Protein AF-A0A1B6FSN5-F1 (afdb_monomer)

Mean predicted aligned error: 15.61 Å

Structure (mmCIF, N/CA/C/O backbone):
data_AF-A0A1B6FSN5-F1
#
_entry.id   AF-A0A1B6FSN5-F1
#
loop_
_atom_site.group_PDB
_atom_site.id
_atom_site.type_symbol
_atom_site.label_atom_id
_atom_site.label_alt_id
_atom_site.label_comp_id
_atom_site.label_asym_id
_atom_site.label_entity_id
_atom_site.label_seq_id
_atom_site.pdbx_PDB_ins_code
_atom_site.Cartn_x
_atom_site.Cartn_y
_atom_site.Cartn_z
_atom_site.occupancy
_atom_site.B_iso_or_equiv
_atom_site.auth_seq_id
_atom_site.auth_comp_id
_atom_site.auth_asym_id
_atom_site.auth_atom_id
_atom_site.pdbx_PDB_model_num
ATOM 1 N N . ARG A 1 1 ? -0.657 7.845 21.018 1.00 81.69 1 ARG A N 1
ATOM 2 C CA . ARG A 1 1 ? -1.498 8.526 22.034 1.00 81.69 1 ARG A CA 1
ATOM 3 C C . ARG A 1 1 ? -0.594 8.949 23.175 1.00 81.69 1 ARG A C 1
ATOM 5 O O . ARG A 1 1 ? 0.209 8.127 23.594 1.00 81.69 1 ARG A O 1
ATOM 12 N N . THR A 1 2 ? -0.764 10.161 23.692 1.00 86.25 2 THR A N 1
ATOM 13 C CA . THR A 1 2 ? -0.004 10.664 24.845 1.00 86.25 2 THR A CA 1
ATOM 14 C C . THR A 1 2 ? -0.988 11.269 25.840 1.00 86.25 2 THR A C 1
ATOM 16 O O . THR A 1 2 ? -1.646 12.265 25.543 1.00 86.25 2 THR A O 1
ATOM 19 N N . GLY A 1 3 ? -1.168 10.624 26.997 1.00 89.00 3 GLY A N 1
ATOM 20 C CA . GLY A 1 3 ? -2.213 10.996 27.955 1.00 89.00 3 GLY A CA 1
ATOM 21 C C . GLY A 1 3 ? -3.605 10.979 27.312 1.00 89.00 3 GLY A C 1
ATOM 22 O O . GLY A 1 3 ? -4.070 9.953 26.821 1.00 89.00 3 GLY A O 1
ATOM 23 N N . ARG A 1 4 ? -4.277 12.132 27.268 1.00 90.88 4 ARG A N 1
ATOM 24 C CA . ARG A 1 4 ? -5.607 12.265 26.645 1.00 90.88 4 ARG A CA 1
ATOM 25 C C . ARG A 1 4 ? -5.571 12.535 25.140 1.00 90.88 4 ARG A C 1
ATOM 27 O O . ARG A 1 4 ? -6.612 12.415 24.503 1.00 90.88 4 ARG A O 1
ATOM 34 N N . LEU A 1 5 ? -4.411 12.868 24.571 1.00 92.75 5 LEU A N 1
ATOM 35 C CA . LEU A 1 5 ? -4.274 13.184 23.151 1.00 92.75 5 LEU A CA 1
ATOM 36 C C . LEU A 1 5 ? -4.147 11.905 22.318 1.00 92.75 5 LEU A C 1
ATOM 38 O O . LEU A 1 5 ? -3.155 11.172 22.409 1.00 92.75 5 LEU A O 1
ATOM 42 N N . ALA A 1 6 ? -5.147 11.654 21.482 1.00 92.81 6 ALA A N 1
ATOM 43 C CA . ALA A 1 6 ? -5.111 10.661 20.424 1.00 92.81 6 ALA A CA 1
ATOM 44 C C . ALA A 1 6 ? -4.755 11.341 19.099 1.00 92.81 6 ALA A C 1
ATOM 46 O O . ALA A 1 6 ? -5.278 12.403 18.772 1.00 92.81 6 ALA A O 1
ATOM 47 N N . VAL A 1 7 ? -3.863 10.706 18.343 1.00 95.00 7 VAL A N 1
ATOM 48 C CA . VAL A 1 7 ? -3.437 11.155 17.020 1.00 95.00 7 VAL A CA 1
ATOM 49 C C . VAL A 1 7 ? -3.627 9.981 16.073 1.00 95.00 7 VAL A C 1
ATOM 51 O O . VAL A 1 7 ? -3.115 8.894 16.350 1.00 95.00 7 VAL A O 1
ATOM 54 N N . LEU A 1 8 ? -4.376 10.197 14.996 1.00 94.69 8 LEU A N 1
ATOM 55 C CA . LEU A 1 8 ? -4.578 9.242 13.915 1.00 94.69 8 LEU A CA 1
ATOM 56 C C . LEU A 1 8 ? -4.060 9.857 12.622 1.00 94.69 8 LEU A C 1
ATOM 58 O O . LEU A 1 8 ? -4.455 10.958 12.247 1.00 94.69 8 LEU A O 1
ATOM 62 N N . GLN A 1 9 ? -3.206 9.125 11.924 1.00 95.12 9 GLN A N 1
ATOM 63 C CA . GLN A 1 9 ? -2.703 9.518 10.621 1.00 95.12 9 GLN A CA 1
ATOM 64 C C . GLN A 1 9 ? -2.991 8.403 9.626 1.00 95.12 9 GLN A C 1
ATOM 66 O O . GLN A 1 9 ? -2.737 7.234 9.907 1.00 95.12 9 GLN A O 1
ATOM 71 N N . VAL A 1 10 ? -3.527 8.787 8.473 1.00 94.69 10 VAL A N 1
ATOM 72 C CA . VAL A 1 10 ? -3.752 7.897 7.338 1.00 94.69 10 VAL A CA 1
ATOM 73 C C . VAL A 1 10 ? -2.879 8.412 6.205 1.00 94.69 10 VAL A C 1
ATOM 75 O O . VAL A 1 10 ? -2.937 9.593 5.850 1.00 94.69 10 VAL A O 1
ATOM 78 N N . ASP A 1 11 ? -2.033 7.536 5.677 1.00 91.44 11 ASP A N 1
ATOM 79 C CA . ASP A 1 11 ? -1.040 7.865 4.659 1.00 91.44 11 ASP A CA 1
ATOM 80 C C . ASP A 1 11 ? -0.133 9.041 5.081 1.00 91.44 11 ASP A C 1
ATOM 82 O O . ASP A 1 11 ? 0.317 9.160 6.223 1.00 91.44 11 ASP A O 1
ATOM 86 N N . LYS A 1 12 ? 0.144 9.943 4.139 1.00 92.56 12 LYS A N 1
ATOM 87 C CA . LYS A 1 12 ? 0.926 11.169 4.338 1.00 92.56 12 LYS A CA 1
ATOM 88 C C . LYS A 1 12 ? 0.039 12.399 4.556 1.00 92.56 12 LYS A C 1
ATOM 90 O O . LYS A 1 12 ? 0.500 13.522 4.370 1.00 92.56 12 LYS A O 1
ATOM 95 N N . LYS A 1 13 ? -1.240 12.205 4.892 1.00 95.69 13 LYS A N 1
ATOM 96 C CA . LYS A 1 13 ? -2.165 13.314 5.153 1.00 95.69 13 LYS A CA 1
ATOM 97 C C . LYS A 1 13 ? -1.901 13.912 6.540 1.00 95.69 13 LYS A C 1
ATOM 99 O O . LYS A 1 13 ? -1.371 13.211 7.406 1.00 95.69 13 LYS A O 1
ATOM 104 N N . PRO A 1 14 ? -2.272 15.184 6.770 1.00 96.38 14 PRO A N 1
ATOM 105 C CA . PRO A 1 14 ? -2.172 15.790 8.091 1.00 96.38 14 PRO A CA 1
ATOM 106 C C . PRO A 1 14 ? -2.856 14.922 9.161 1.00 96.38 14 PRO A C 1
ATOM 108 O O . PRO A 1 14 ? -3.949 14.399 8.914 1.00 96.38 14 PRO A O 1
ATOM 111 N N . PRO A 1 15 ? -2.235 14.745 10.338 1.00 95.38 15 PRO A N 1
ATOM 112 C CA . PRO A 1 15 ? -2.788 13.897 11.380 1.00 95.38 15 PRO A CA 1
ATOM 113 C C . PRO A 1 15 ? -4.063 14.505 11.971 1.00 95.38 15 PRO A C 1
ATOM 115 O O . PRO A 1 15 ? -4.117 15.690 12.299 1.00 95.38 15 PRO A O 1
ATOM 118 N N . SER A 1 16 ? -5.073 13.665 12.168 1.00 96.19 16 SER A N 1
ATOM 119 C CA . SER A 1 16 ? -6.280 14.000 12.920 1.00 96.19 16 SER A CA 1
ATOM 120 C C . SER A 1 16 ? -6.015 13.842 14.413 1.00 96.19 16 SER A C 1
ATOM 122 O O . SER A 1 16 ? -5.486 12.818 14.851 1.00 96.19 16 SER A O 1
ATOM 124 N N . GLN A 1 17 ? -6.385 14.845 15.203 1.00 95.00 17 GLN A N 1
ATOM 125 C CA . GLN A 1 17 ? -6.125 14.877 16.640 1.00 95.00 17 GLN A CA 1
ATOM 126 C C . GLN A 1 17 ? -7.430 15.001 17.418 1.00 95.00 17 GLN A C 1
ATOM 128 O O . GLN A 1 17 ? -8.292 15.803 17.067 1.00 95.00 17 GLN A O 1
ATOM 133 N N . ILE A 1 18 ? -7.575 14.202 18.473 1.00 92.56 18 ILE A N 1
ATOM 134 C CA . ILE A 1 18 ? -8.754 14.203 19.344 1.00 92.56 18 ILE A CA 1
ATOM 135 C C . ILE A 1 18 ? -8.289 14.114 20.796 1.00 92.56 18 ILE A C 1
ATOM 137 O O . ILE A 1 18 ? -7.362 13.368 21.118 1.00 92.56 18 ILE A O 1
ATOM 141 N N . LEU A 1 19 ? -8.956 14.851 21.684 1.00 93.00 19 LEU A N 1
ATOM 142 C CA . LEU A 1 19 ? -8.746 14.752 23.122 1.00 93.00 19 LEU A CA 1
ATOM 143 C C . LEU A 1 19 ? -9.850 13.899 23.755 1.00 93.00 19 LEU A C 1
ATOM 145 O O . LEU A 1 19 ? -11.036 14.163 23.560 1.00 93.00 19 LEU A O 1
ATOM 149 N N . ALA A 1 20 ? -9.464 12.885 24.526 1.00 89.94 20 ALA A N 1
ATOM 150 C CA . ALA A 1 20 ? -10.420 12.096 25.291 1.00 89.94 20 ALA A CA 1
ATOM 151 C C . ALA A 1 20 ? -11.131 12.972 26.350 1.00 89.94 20 ALA A C 1
ATOM 153 O O . ALA A 1 20 ? -10.467 13.778 27.015 1.00 89.94 20 ALA A O 1
ATOM 154 N N . PRO A 1 21 ? -12.457 12.819 26.533 1.00 88.06 21 PRO A N 1
ATOM 155 C CA . PRO A 1 21 ? -13.203 13.554 27.550 1.00 88.06 21 PRO A CA 1
ATOM 156 C C . PRO A 1 21 ? -12.832 13.093 28.969 1.00 88.06 21 PRO A C 1
ATOM 158 O O . PRO A 1 21 ? -12.360 11.975 29.174 1.00 88.06 21 PRO A O 1
ATOM 161 N N . GLY A 1 22 ? -13.088 13.946 29.964 1.00 87.50 22 GLY A N 1
ATOM 162 C CA . GLY A 1 22 ? -12.794 13.663 31.374 1.00 87.50 22 GLY A CA 1
ATOM 163 C C . GLY A 1 22 ? -11.323 13.868 31.765 1.00 87.50 22 GLY A C 1
ATOM 164 O O . GLY A 1 22 ? -10.513 14.358 30.974 1.00 87.50 22 GLY A O 1
ATOM 165 N N . ALA A 1 23 ? -10.990 13.527 33.014 1.00 85.06 23 ALA A N 1
ATOM 166 C CA . ALA A 1 23 ? -9.682 13.799 33.627 1.00 85.06 23 ALA A CA 1
ATOM 167 C C . ALA A 1 23 ? -8.666 12.644 33.509 1.00 85.06 23 ALA A C 1
ATOM 169 O O . ALA A 1 23 ? -7.474 12.847 33.725 1.00 85.06 23 ALA A O 1
ATOM 170 N N . PHE A 1 24 ? -9.108 11.437 33.149 1.00 84.25 24 PHE A N 1
ATOM 171 C CA . PHE A 1 24 ? -8.243 10.258 33.110 1.00 84.25 24 PHE A CA 1
ATOM 172 C C . PHE A 1 24 ? -7.250 10.310 31.943 1.00 84.25 24 PHE A C 1
ATOM 174 O O . PHE A 1 24 ? -7.629 10.451 30.781 1.00 84.25 24 PHE A O 1
ATOM 181 N N . THR A 1 25 ? -5.960 10.172 32.249 1.00 85.69 25 THR A N 1
ATOM 182 C CA . THR A 1 25 ? -4.866 10.173 31.262 1.00 85.69 25 THR A CA 1
ATOM 183 C C . THR A 1 25 ? -4.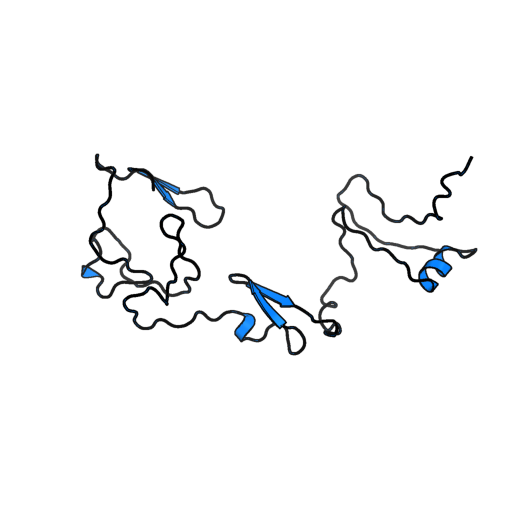396 8.765 30.899 1.00 85.69 25 THR A C 1
ATOM 185 O O . THR A 1 25 ? -3.863 8.563 29.809 1.00 85.69 25 THR A O 1
ATOM 188 N N . GLN A 1 26 ? -4.624 7.779 31.766 1.00 81.44 26 GLN A N 1
ATOM 189 C CA . GLN A 1 26 ? -4.239 6.384 31.554 1.00 81.44 26 GLN A CA 1
ATOM 190 C C . GLN A 1 26 ? -5.385 5.567 30.947 1.00 81.44 26 GLN A C 1
ATOM 192 O O . GLN A 1 26 ? -6.554 5.917 31.080 1.00 81.44 26 GLN A O 1
ATOM 197 N N . LEU A 1 27 ? -5.036 4.506 30.219 1.00 81.88 27 LEU A N 1
ATOM 198 C CA . LEU A 1 27 ? -5.986 3.540 29.666 1.00 81.88 27 LEU A CA 1
ATOM 199 C C . LEU A 1 27 ? -5.508 2.147 30.056 1.00 81.88 27 LEU A C 1
ATOM 201 O O . LEU A 1 27 ? -4.414 1.756 29.656 1.00 81.88 27 LEU A O 1
ATOM 205 N N . SER A 1 28 ? -6.333 1.426 30.806 1.00 79.25 28 SER A N 1
ATOM 206 C CA . SER A 1 28 ? -6.096 0.026 31.147 1.00 79.25 28 SER A CA 1
ATOM 207 C C . SER A 1 28 ? -6.911 -0.852 30.206 1.00 79.25 28 SER A C 1
ATOM 209 O O . SER A 1 28 ? -8.126 -0.685 30.105 1.00 79.25 28 SER A O 1
ATOM 211 N N . LEU A 1 29 ? -6.244 -1.770 29.509 1.00 81.38 29 LEU A N 1
ATOM 212 C CA . LEU A 1 29 ? -6.858 -2.722 28.581 1.00 81.38 29 LEU A CA 1
ATOM 213 C C . LEU A 1 29 ? -6.619 -4.144 29.108 1.00 81.38 29 LEU A C 1
ATOM 215 O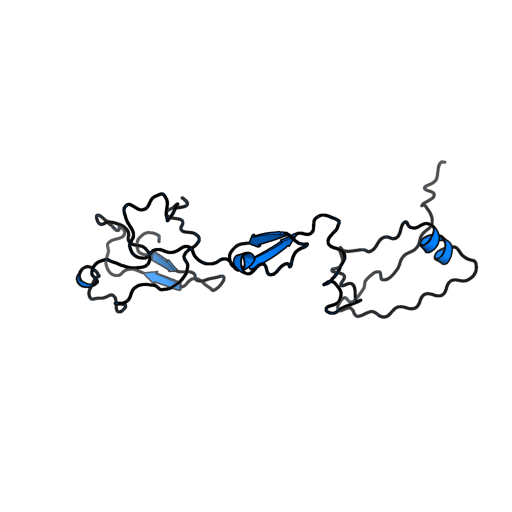 O . LEU A 1 29 ? -5.677 -4.796 28.672 1.00 81.38 29 LEU A O 1
ATOM 219 N N . PRO A 1 30 ? -7.418 -4.617 30.080 1.00 80.56 30 PRO A N 1
ATOM 220 C CA . PRO A 1 30 ? -7.230 -5.944 30.671 1.00 80.56 30 PRO A CA 1
ATOM 221 C C . PRO A 1 30 ? -7.701 -7.089 29.757 1.00 80.56 30 PRO A C 1
ATOM 223 O O . PRO A 1 30 ? -7.485 -8.252 30.073 1.00 80.56 30 PRO A O 1
ATOM 226 N N . LEU A 1 31 ? -8.385 -6.770 28.656 1.00 84.44 31 LEU A N 1
ATOM 227 C CA . LEU A 1 31 ? -8.935 -7.737 27.709 1.00 84.44 31 LEU A CA 1
ATOM 228 C C . LEU A 1 31 ? -7.962 -8.001 26.552 1.00 84.44 31 LEU A C 1
ATOM 230 O O . LEU A 1 31 ? -7.112 -7.167 26.240 1.00 84.44 31 LEU A O 1
ATOM 234 N N . ASN A 1 32 ? -8.151 -9.139 25.880 1.00 88.88 32 ASN A N 1
ATOM 235 C CA . ASN A 1 32 ? -7.390 -9.517 24.688 1.00 88.88 32 ASN A CA 1
ATOM 236 C C . ASN A 1 32 ? -7.490 -8.455 23.578 1.00 88.88 32 ASN A C 1
ATOM 238 O O . ASN A 1 32 ? -8.534 -7.828 23.379 1.00 88.88 32 ASN A O 1
ATOM 242 N N . LEU A 1 33 ? -6.406 -8.301 22.815 1.00 91.94 33 LEU A N 1
ATOM 243 C CA . LEU A 1 33 ? -6.381 -7.500 21.595 1.00 91.94 33 LEU A CA 1
ATOM 244 C C . LEU A 1 33 ? -6.975 -8.305 20.433 1.00 91.94 33 LEU A C 1
ATOM 246 O O . LEU A 1 33 ? -6.552 -9.429 20.178 1.00 91.94 33 LEU A O 1
ATOM 250 N N . TYR A 1 34 ? -7.898 -7.696 19.693 1.00 94.12 34 TYR A N 1
ATOM 251 C CA . TYR A 1 34 ? -8.488 -8.272 18.486 1.00 94.12 34 TYR A CA 1
ATOM 252 C C . TYR A 1 34 ? -8.119 -7.431 17.259 1.00 94.12 34 TYR A C 1
ATOM 254 O O . TYR A 1 34 ? -8.161 -6.201 17.309 1.00 94.12 34 TYR A O 1
ATOM 262 N N . ILE A 1 35 ? -7.765 -8.091 16.154 1.00 95.25 35 ILE A N 1
ATOM 263 C CA . ILE A 1 35 ? -7.426 -7.464 14.868 1.00 95.25 35 ILE A CA 1
ATOM 264 C C . ILE A 1 35 ? -8.358 -8.044 13.801 1.00 95.25 35 ILE A C 1
ATOM 266 O O . ILE A 1 35 ? -8.590 -9.247 13.764 1.00 95.25 35 ILE A O 1
ATOM 270 N N . GLY A 1 36 ? -8.912 -7.191 12.940 1.00 95.31 36 GLY A N 1
ATOM 271 C CA . GLY A 1 36 ? -9.801 -7.596 11.846 1.00 95.31 36 GLY A CA 1
ATOM 272 C C . GLY A 1 36 ? -11.263 -7.821 12.253 1.00 95.31 36 GLY A C 1
ATOM 273 O O . GLY A 1 36 ? -12.163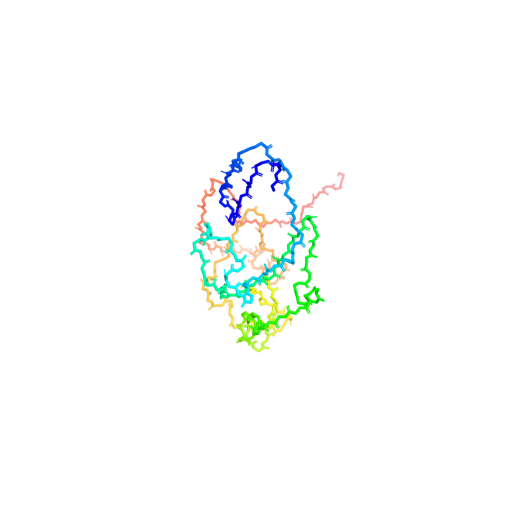 -7.467 11.504 1.00 95.31 36 GLY A O 1
ATOM 274 N N . GLY A 1 37 ? -11.544 -8.316 13.456 1.00 94.56 37 GLY A N 1
ATOM 275 C CA . GLY A 1 37 ? -12.914 -8.522 13.935 1.00 94.56 37 GLY A CA 1
ATOM 276 C C . GLY A 1 37 ? -12.953 -9.072 15.354 1.00 94.56 37 GLY A C 1
ATOM 277 O O . GLY A 1 37 ? -11.910 -9.246 15.977 1.00 94.56 37 GLY A O 1
ATOM 278 N N . VAL A 1 38 ? -14.153 -9.346 15.865 1.00 94.12 38 VAL A N 1
ATOM 279 C CA . VAL A 1 38 ? -14.374 -9.958 17.187 1.00 94.12 38 VAL A CA 1
ATOM 280 C C . VAL A 1 38 ? -15.300 -11.176 17.064 1.00 94.12 38 VAL A C 1
ATOM 282 O O . VAL A 1 38 ? -16.116 -11.203 16.144 1.00 94.12 38 VAL A O 1
ATOM 285 N N . PRO A 1 39 ? -15.228 -12.162 17.980 1.00 92.62 39 PRO A N 1
ATOM 286 C CA . PRO A 1 39 ? -16.110 -13.334 17.951 1.00 92.62 39 PRO A CA 1
ATOM 287 C C . PRO A 1 39 ? -17.594 -12.992 18.140 1.00 92.62 39 PRO A C 1
ATOM 289 O O . PRO A 1 39 ? -18.455 -13.625 17.539 1.00 92.62 39 PRO A O 1
ATOM 292 N N . ASN A 1 40 ? -17.890 -11.987 18.970 1.00 92.81 40 ASN A N 1
ATOM 293 C CA . ASN A 1 40 ? -19.233 -11.450 19.167 1.00 92.81 40 ASN A CA 1
ATOM 294 C C . ASN A 1 40 ? -19.169 -9.911 19.265 1.00 92.81 40 ASN A C 1
ATOM 296 O O . ASN A 1 40 ? -18.366 -9.357 20.017 1.00 92.81 40 ASN A O 1
ATOM 300 N N . PHE A 1 41 ? -20.015 -9.200 18.515 1.00 94.44 41 PHE A N 1
ATOM 301 C CA . PHE A 1 41 ? -20.085 -7.735 18.539 1.00 94.44 41 PHE A CA 1
ATOM 302 C C . PHE A 1 41 ? -20.804 -7.153 19.764 1.00 94.44 41 PHE A C 1
ATOM 304 O O . PHE A 1 41 ? -20.638 -5.957 20.022 1.00 94.44 41 PHE A O 1
ATOM 311 N N . ASP A 1 42 ? -21.509 -7.966 20.555 1.00 92.62 42 ASP A N 1
ATOM 312 C CA . ASP A 1 42 ? -22.102 -7.560 21.841 1.00 92.62 42 ASP A CA 1
ATOM 313 C C . ASP A 1 42 ? -21.032 -7.150 22.867 1.00 92.62 42 ASP A C 1
ATOM 315 O O . ASP A 1 42 ? -21.278 -6.350 23.769 1.00 92.62 42 ASP A O 1
ATOM 319 N N . MET A 1 43 ? -19.807 -7.657 22.699 1.00 91.50 43 MET A N 1
ATOM 320 C CA . MET A 1 43 ? -18.637 -7.323 23.520 1.00 91.50 43 MET A CA 1
ATOM 321 C C . MET A 1 43 ? -18.124 -5.901 23.258 1.00 91.50 43 MET A C 1
ATOM 323 O O . MET A 1 43 ? -17.385 -5.328 24.061 1.00 91.50 43 MET A O 1
ATOM 327 N N . VAL A 1 44 ? -18.446 -5.345 22.088 1.00 92.25 44 VAL A N 1
ATOM 328 C CA . VAL A 1 44 ? -17.925 -4.058 21.630 1.00 92.25 44 VAL A CA 1
ATOM 329 C C . VAL A 1 44 ? -18.844 -2.952 22.123 1.00 92.25 44 VAL A C 1
ATOM 331 O O . VAL A 1 44 ? -20.051 -2.986 21.888 1.00 92.25 44 VAL A O 1
ATOM 334 N N . SER A 1 45 ? -18.255 -1.920 22.738 1.00 91.75 45 SER A N 1
ATOM 335 C CA . SER A 1 45 ? -18.980 -0.774 23.301 1.00 91.75 45 SER A CA 1
ATOM 336 C C . SER A 1 45 ? -20.150 -0.302 22.415 1.00 91.75 45 SER A C 1
ATOM 338 O O . SER A 1 45 ? -19.958 -0.088 21.212 1.00 91.75 45 SER A O 1
ATOM 340 N N . PRO A 1 46 ? -21.343 -0.038 22.985 1.00 92.25 46 PRO A N 1
ATOM 341 C CA . PRO A 1 46 ? -22.491 0.505 22.250 1.00 92.25 46 PRO A CA 1
ATOM 342 C C . PRO A 1 46 ? -22.185 1.799 21.477 1.00 92.25 46 PRO A C 1
ATOM 344 O O . PRO A 1 46 ? -22.824 2.092 20.472 1.00 92.25 46 PRO A O 1
ATOM 347 N N . LYS A 1 47 ? -21.166 2.557 21.910 1.00 91.94 47 LYS A N 1
ATOM 348 C CA . LYS A 1 47 ? -20.725 3.811 21.276 1.00 91.94 47 LYS A CA 1
ATOM 349 C C . LYS A 1 47 ? -20.023 3.609 19.927 1.00 91.94 47 LYS A C 1
ATOM 351 O O . LYS A 1 47 ? -19.893 4.564 19.164 1.00 91.94 47 LYS A O 1
ATOM 356 N N . VAL A 1 48 ? -19.551 2.398 19.631 1.00 92.44 48 VAL A N 1
ATOM 357 C CA . VAL A 1 48 ? -18.942 2.066 18.338 1.00 92.44 48 VAL A CA 1
ATOM 358 C C . VAL A 1 48 ? -20.058 1.773 17.340 1.00 92.44 48 VAL A C 1
ATOM 360 O O . VAL A 1 48 ? -20.865 0.873 17.544 1.00 92.44 48 VAL A O 1
ATOM 363 N N . LYS A 1 49 ? -20.124 2.545 16.254 1.00 93.50 49 LYS A N 1
ATOM 364 C CA . LYS A 1 49 ? -21.180 2.391 15.237 1.00 93.50 49 LYS A CA 1
ATOM 365 C C . LYS A 1 49 ? -20.953 1.198 14.301 1.00 93.50 49 LYS A C 1
ATOM 367 O O . LYS A 1 49 ? -21.897 0.722 13.686 1.00 93.50 49 LYS A O 1
ATOM 372 N N . VAL A 1 50 ? -19.712 0.731 14.182 1.00 94.50 50 VAL A N 1
ATOM 373 C CA . VAL A 1 50 ? -19.331 -0.364 13.281 1.00 94.50 50 VAL A CA 1
ATOM 374 C C . VAL A 1 50 ? -19.644 -1.710 13.935 1.00 94.50 50 VAL A C 1
ATOM 376 O O . VAL A 1 50 ? -19.228 -1.956 15.067 1.00 94.50 50 VAL A O 1
ATOM 379 N N . ARG A 1 51 ? -20.374 -2.571 13.216 1.00 94.75 51 ARG A N 1
ATOM 380 C CA . ARG A 1 51 ? -20.824 -3.901 13.676 1.00 94.75 51 ARG A CA 1
ATOM 381 C C . ARG A 1 51 ? -20.476 -5.030 12.700 1.00 94.75 51 ARG A C 1
ATOM 383 O O . ARG A 1 51 ? -21.109 -6.076 12.703 1.00 94.75 51 ARG A O 1
ATOM 390 N N . THR A 1 52 ? -19.490 -4.799 11.844 1.00 95.81 52 THR A N 1
ATOM 391 C CA . THR A 1 52 ? -19.021 -5.749 10.831 1.00 95.81 52 THR A CA 1
ATOM 392 C C . THR A 1 52 ? -17.513 -5.911 10.940 1.00 95.81 52 THR A C 1
ATOM 394 O O . THR A 1 52 ? -16.810 -4.960 11.291 1.00 95.81 52 THR A O 1
ATOM 397 N N . SER A 1 53 ? -17.012 -7.105 10.631 1.00 96.19 53 SER A N 1
ATOM 398 C CA . SER A 1 53 ? -15.573 -7.371 10.569 1.00 96.19 53 SER A CA 1
ATOM 399 C C . SER A 1 53 ? -14.937 -6.696 9.350 1.00 96.19 53 SER A C 1
ATOM 401 O O . SER A 1 53 ? -15.591 -6.446 8.337 1.00 96.19 53 SER A O 1
ATOM 403 N N . PHE A 1 54 ? -13.650 -6.387 9.462 1.00 95.62 54 PHE A N 1
ATOM 404 C CA . PHE A 1 54 ? -12.815 -5.917 8.367 1.00 95.62 54 PHE A CA 1
ATOM 405 C C . PHE A 1 54 ? -12.624 -7.029 7.331 1.00 95.62 54 PHE A C 1
ATOM 407 O O . PHE A 1 54 ? -12.360 -8.177 7.683 1.00 95.62 54 PHE A O 1
ATOM 414 N N . VAL A 1 55 ? -12.717 -6.660 6.054 1.00 95.06 55 VAL A N 1
ATOM 415 C CA . VAL A 1 55 ? -12.446 -7.534 4.910 1.00 95.06 55 VAL A CA 1
ATOM 416 C C . VAL A 1 55 ? -11.350 -6.875 4.083 1.00 95.06 55 VAL A C 1
ATOM 418 O O . VAL A 1 55 ? -11.550 -5.791 3.536 1.00 95.06 55 VAL A O 1
ATOM 421 N N . GLY A 1 56 ? -10.180 -7.507 4.028 1.00 92.00 56 GLY A N 1
ATOM 422 C CA . GLY A 1 56 ? -9.004 -6.982 3.342 1.00 92.00 56 GLY A CA 1
ATOM 423 C C . GLY A 1 56 ? -7.708 -7.537 3.925 1.00 92.00 56 GLY A C 1
ATOM 424 O O . GLY A 1 56 ? -7.719 -8.501 4.688 1.00 92.00 56 GLY A O 1
ATOM 425 N N . CYS A 1 57 ? -6.588 -6.899 3.593 1.00 90.81 57 CYS A N 1
ATOM 426 C CA . CYS A 1 57 ? -5.262 -7.342 4.008 1.00 90.81 57 CYS A CA 1
ATOM 427 C C . CYS A 1 57 ? -4.649 -6.425 5.068 1.00 90.81 57 CYS A C 1
ATOM 429 O O . CYS A 1 57 ? -4.756 -5.202 4.992 1.00 90.81 57 CYS A O 1
ATOM 431 N N . ILE A 1 58 ? -3.973 -7.024 6.051 1.00 91.44 58 ILE A N 1
ATOM 432 C CA . ILE A 1 58 ? -3.191 -6.315 7.070 1.00 91.44 58 ILE A CA 1
ATOM 433 C C . ILE A 1 58 ? -1.781 -6.899 7.048 1.00 91.44 58 ILE A C 1
ATOM 435 O O . ILE A 1 58 ? -1.564 -8.026 7.481 1.00 91.44 58 ILE A O 1
ATOM 439 N N . GLN A 1 59 ? -0.820 -6.137 6.528 1.00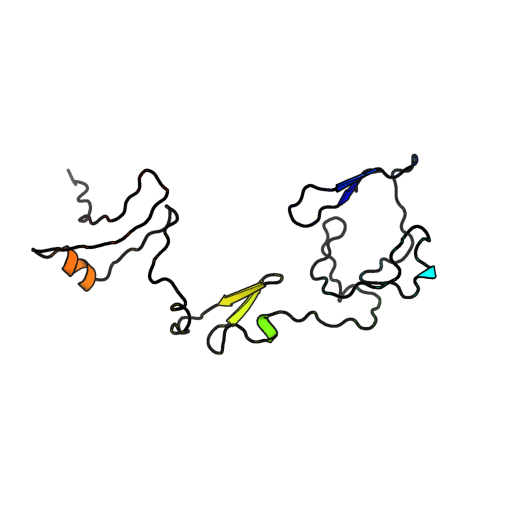 86.88 59 GLN A N 1
ATOM 440 C CA . GLN A 1 59 ? 0.539 -6.643 6.304 1.00 86.88 59 GLN A CA 1
ATOM 441 C C . GLN A 1 59 ? 1.500 -6.341 7.462 1.00 86.88 59 GLN A C 1
ATOM 443 O O . GLN A 1 59 ? 2.389 -7.137 7.759 1.00 86.88 59 GLN A O 1
ATOM 448 N N . LYS A 1 60 ? 1.361 -5.179 8.112 1.00 90.06 60 LYS A N 1
ATOM 449 C CA . LYS A 1 60 ? 2.305 -4.712 9.135 1.00 90.06 60 LYS A CA 1
ATOM 450 C C . LYS A 1 60 ? 1.576 -4.083 10.312 1.00 90.06 60 LYS A C 1
ATOM 452 O O . LYS A 1 60 ? 0.863 -3.098 10.149 1.00 90.06 60 LYS A O 1
ATOM 457 N N . VAL A 1 61 ? 1.836 -4.611 11.504 1.00 94.44 61 VAL A N 1
ATOM 458 C CA . VAL A 1 61 ? 1.340 -4.070 12.771 1.00 94.44 61 VAL A CA 1
ATOM 459 C C . VAL A 1 61 ? 2.534 -3.793 13.676 1.00 94.44 61 VAL A C 1
ATOM 461 O O . VAL A 1 61 ? 3.432 -4.621 13.807 1.00 94.44 61 VAL A O 1
ATOM 464 N N . VAL A 1 62 ? 2.568 -2.601 14.268 1.00 95.75 62 VAL A N 1
ATOM 465 C CA . VAL A 1 62 ? 3.602 -2.182 15.220 1.00 95.75 62 VAL A CA 1
ATOM 466 C C . VAL A 1 62 ? 2.902 -1.629 16.451 1.00 95.75 62 VAL A C 1
ATOM 468 O O . VAL A 1 62 ? 2.089 -0.712 16.337 1.00 95.75 62 VAL A O 1
ATOM 471 N N . ILE A 1 63 ? 3.223 -2.171 17.620 1.00 94.00 63 ILE A N 1
ATOM 472 C CA . ILE A 1 63 ? 2.658 -1.754 18.904 1.00 94.00 63 ILE A CA 1
ATOM 473 C C . ILE A 1 63 ? 3.816 -1.271 19.768 1.00 94.00 63 ILE A C 1
ATOM 475 O O . ILE A 1 63 ? 4.772 -2.006 19.983 1.00 94.00 63 ILE A O 1
ATOM 479 N N . ASN A 1 64 ? 3.760 -0.019 20.232 1.00 91.38 64 ASN A N 1
ATOM 480 C CA . ASN A 1 64 ? 4.822 0.594 21.044 1.00 91.38 64 ASN A CA 1
ATOM 481 C C . ASN A 1 64 ? 6.228 0.403 20.439 1.00 91.38 64 ASN A C 1
ATOM 483 O O . ASN A 1 64 ? 7.157 -0.020 21.119 1.00 91.38 64 ASN A O 1
ATOM 487 N N . ASN A 1 65 ? 6.363 0.676 19.137 1.00 93.44 65 ASN A N 1
ATOM 488 C CA . ASN A 1 65 ? 7.598 0.518 18.356 1.00 93.44 65 ASN A CA 1
ATOM 489 C C . ASN A 1 65 ? 8.099 -0.928 18.176 1.00 93.44 65 ASN A C 1
ATOM 491 O O . ASN A 1 65 ? 9.126 -1.119 17.528 1.00 93.44 65 ASN A O 1
ATOM 495 N N . GLN A 1 66 ? 7.371 -1.938 18.653 1.00 95.75 66 GLN A N 1
ATOM 496 C CA . GLN A 1 66 ? 7.698 -3.345 18.429 1.00 95.75 66 GLN A CA 1
ATOM 497 C C . GLN A 1 66 ? 6.822 -3.937 17.314 1.00 95.75 66 GLN A C 1
ATOM 499 O O . GLN A 1 66 ? 5.597 -3.776 17.351 1.00 95.75 66 GLN A O 1
ATOM 504 N N . PRO A 1 67 ? 7.414 -4.574 16.286 1.00 94.56 67 PRO A N 1
ATOM 505 C CA . PRO A 1 67 ? 6.643 -5.229 15.237 1.00 94.56 67 PRO A CA 1
ATOM 506 C C . PRO A 1 67 ? 5.946 -6.477 15.790 1.00 94.56 67 PRO A C 1
ATOM 508 O O . PRO A 1 67 ? 6.586 -7.306 16.427 1.00 94.56 67 PRO A O 1
ATOM 511 N N . LEU A 1 68 ? 4.651 -6.611 15.506 1.00 94.62 68 LEU A N 1
ATOM 512 C CA . LEU A 1 68 ? 3.846 -7.777 15.864 1.00 94.62 68 LEU A CA 1
ATOM 513 C C . LEU A 1 68 ? 3.853 -8.777 14.702 1.00 94.62 68 LEU A C 1
ATOM 515 O O . LEU A 1 68 ? 3.499 -8.425 13.568 1.00 94.62 68 LEU A O 1
ATOM 519 N N . ARG A 1 69 ? 4.200 -10.037 14.970 1.00 91.44 69 ARG A N 1
ATOM 520 C CA . ARG A 1 69 ? 4.115 -11.126 13.987 1.00 91.44 69 ARG A CA 1
ATOM 521 C C . ARG A 1 69 ? 2.689 -11.673 13.962 1.00 91.44 69 ARG A C 1
ATOM 52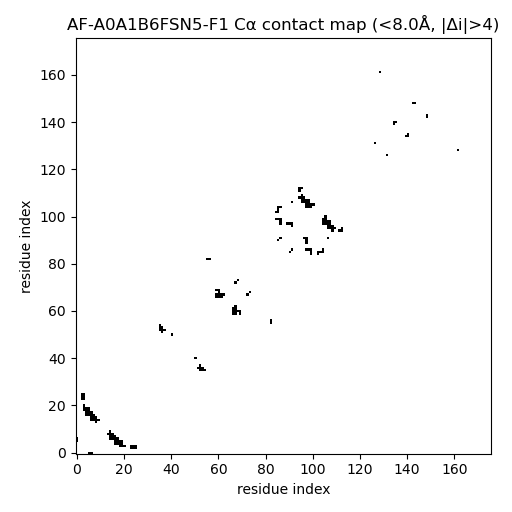3 O O . ARG A 1 69 ? 2.416 -12.718 14.537 1.00 91.44 69 ARG A O 1
ATOM 530 N N . ILE A 1 70 ? 1.805 -10.969 13.250 1.00 90.38 70 ILE A N 1
ATOM 531 C CA . ILE A 1 70 ? 0.338 -11.154 13.236 1.00 90.38 70 ILE A CA 1
ATOM 532 C C . ILE A 1 70 ? -0.105 -12.626 13.283 1.00 90.38 70 ILE A C 1
ATOM 534 O O . ILE A 1 70 ? -0.939 -12.968 14.109 1.00 90.38 70 ILE A O 1
ATOM 538 N N . LEU A 1 71 ? 0.451 -13.491 12.427 1.00 88.62 71 LEU A N 1
ATOM 539 C CA . LEU A 1 71 ? 0.063 -14.907 12.369 1.00 88.62 71 LEU A CA 1
ATOM 540 C C . LEU A 1 71 ? 0.787 -15.788 13.396 1.00 88.62 71 LEU A C 1
ATOM 542 O O . LEU A 1 71 ? 0.201 -16.733 13.906 1.00 88.62 71 LEU A O 1
ATOM 546 N N . ALA A 1 72 ? 2.057 -15.504 13.693 1.00 90.56 72 ALA A N 1
ATOM 547 C CA . ALA A 1 72 ? 2.879 -16.357 14.555 1.00 90.56 72 ALA A CA 1
ATOM 548 C C . ALA A 1 72 ? 2.632 -16.116 16.053 1.00 90.56 72 ALA A C 1
ATOM 550 O O . ALA A 1 72 ? 2.892 -16.997 16.864 1.00 90.56 72 ALA A O 1
ATOM 551 N N . GLU A 1 73 ? 2.161 -14.921 16.414 1.00 92.44 73 GLU A N 1
ATOM 552 C CA . GLU A 1 73 ? 1.905 -14.502 17.799 1.00 92.44 73 GLU A CA 1
ATOM 553 C C . GLU A 1 73 ? 0.406 -14.494 18.144 1.00 92.44 73 GLU A C 1
ATOM 555 O O . GLU A 1 73 ? 0.028 -14.145 19.262 1.00 92.44 73 GLU A O 1
ATOM 560 N N . ALA A 1 74 ? -0.466 -14.872 17.204 1.00 92.56 74 ALA A N 1
ATOM 561 C CA . ALA A 1 74 ? -1.895 -14.986 17.460 1.00 92.56 74 ALA A CA 1
ATOM 562 C C . ALA A 1 74 ? -2.203 -16.201 18.346 1.00 92.56 74 ALA A C 1
ATOM 564 O O . ALA A 1 74 ? -1.748 -17.310 18.084 1.00 92.56 74 ALA A O 1
ATOM 565 N N . LEU A 1 75 ? -3.051 -15.999 19.360 1.00 93.19 75 LEU A N 1
ATOM 566 C CA . LEU A 1 75 ? -3.570 -17.094 20.188 1.00 93.19 75 LEU A CA 1
ATOM 567 C C . LEU A 1 75 ? -4.557 -17.984 19.416 1.00 93.19 75 LEU A C 1
ATOM 569 O O . LEU A 1 75 ? -4.622 -19.184 19.659 1.00 93.19 75 LEU A O 1
ATOM 573 N N . ALA A 1 76 ? -5.345 -17.390 18.514 1.00 91.94 76 ALA A N 1
ATOM 574 C CA . ALA A 1 76 ? -6.301 -18.066 17.642 1.00 91.94 76 ALA A CA 1
ATOM 575 C C . ALA A 1 76 ? -6.742 -17.132 16.499 1.00 91.94 76 ALA A C 1
ATOM 577 O O . ALA A 1 76 ? -6.622 -15.909 16.604 1.00 91.94 76 ALA A O 1
ATOM 578 N N . GLY A 1 77 ? -7.306 -17.707 15.435 1.00 90.88 77 GLY A N 1
ATOM 579 C CA . GLY A 1 77 ? -7.920 -16.989 14.317 1.00 90.88 77 GLY A CA 1
ATOM 580 C C . GLY A 1 77 ? -8.939 -17.876 13.598 1.00 90.88 77 GLY A C 1
ATOM 581 O O . GLY A 1 77 ? -8.830 -19.099 13.641 1.00 90.88 77 GLY A O 1
ATOM 582 N N . VAL A 1 78 ? -9.941 -17.269 12.961 1.00 92.50 78 VAL A N 1
ATOM 583 C CA . VAL A 1 78 ? -10.991 -17.974 12.205 1.00 92.50 78 VAL A CA 1
ATOM 584 C C . VAL A 1 78 ? -11.083 -17.351 10.817 1.00 92.50 78 VAL A C 1
ATOM 586 O O . VAL A 1 78 ? -11.146 -16.128 10.717 1.00 92.50 78 VAL A O 1
ATOM 589 N N . ASN A 1 79 ? -11.101 -18.183 9.770 1.00 91.19 79 ASN A N 1
ATOM 590 C CA . ASN A 1 79 ? -11.175 -17.759 8.363 1.00 91.19 79 ASN A CA 1
ATOM 591 C C . ASN A 1 79 ? -10.100 -16.718 7.985 1.00 91.19 79 ASN A C 1
ATOM 593 O O . ASN A 1 79 ? -10.400 -15.696 7.371 1.00 91.19 79 ASN A O 1
ATOM 597 N N . VAL A 1 80 ? -8.853 -16.948 8.415 1.00 91.44 80 VAL A N 1
ATOM 598 C CA . VAL A 1 80 ? -7.713 -16.080 8.091 1.00 91.44 80 VAL A CA 1
ATOM 599 C C . VAL A 1 80 ? -6.934 -16.702 6.940 1.00 91.44 80 VAL A C 1
ATOM 601 O O . VAL A 1 80 ? -6.232 -17.692 7.134 1.00 91.44 80 VAL A O 1
ATOM 604 N N . ASP A 1 81 ? -7.047 -16.095 5.764 1.00 88.94 81 ASP A N 1
ATOM 605 C CA . ASP A 1 81 ? -6.323 -16.503 4.562 1.00 88.94 81 ASP A CA 1
ATOM 606 C C . ASP A 1 81 ? -5.082 -15.638 4.317 1.00 88.94 81 ASP A C 1
ATOM 608 O O . ASP A 1 81 ? -4.966 -14.499 4.786 1.00 88.94 81 ASP A O 1
ATOM 612 N N . ASN A 1 82 ? -4.147 -16.164 3.525 1.00 85.69 82 ASN A N 1
ATOM 613 C CA . ASN A 1 82 ? -3.029 -15.370 3.035 1.00 85.69 82 ASN A CA 1
ATOM 614 C C . ASN A 1 82 ? -3.527 -14.320 2.036 1.00 85.69 82 ASN A C 1
ATOM 616 O O . ASN A 1 82 ? -4.186 -14.644 1.049 1.00 85.69 82 ASN A O 1
ATOM 620 N N . CYS A 1 83 ? -3.131 -13.065 2.247 1.00 87.88 83 CYS A N 1
ATOM 621 C CA . CYS A 1 83 ? -3.376 -12.016 1.267 1.00 87.88 83 CYS A CA 1
ATOM 622 C C . CYS A 1 83 ? -2.630 -12.327 -0.046 1.00 87.88 83 CYS A C 1
ATOM 624 O O . CYS A 1 83 ? -1.409 -12.530 -0.006 1.00 87.88 83 CYS A O 1
ATOM 626 N N . PRO A 1 84 ? -3.310 -12.351 -1.208 1.00 87.06 84 PRO A N 1
ATOM 627 C CA . PRO A 1 84 ? -2.645 -12.582 -2.480 1.00 87.06 84 PRO A CA 1
ATOM 628 C C . PRO A 1 84 ? -1.740 -11.396 -2.820 1.00 87.06 84 PRO A C 1
ATOM 630 O O . PRO A 1 84 ? -2.189 -10.259 -2.937 1.00 87.06 84 PRO A O 1
ATOM 633 N N . HIS A 1 85 ? -0.451 -11.665 -3.018 1.00 88.31 85 HIS A N 1
ATOM 634 C CA . HIS A 1 85 ? 0.477 -10.668 -3.539 1.00 88.31 85 HIS A CA 1
ATOM 635 C C . HIS A 1 85 ? 0.417 -10.655 -5.079 1.00 88.31 85 HIS A C 1
ATOM 637 O O . HIS A 1 85 ? 0.361 -11.735 -5.673 1.00 88.31 85 HIS A O 1
ATOM 643 N N . PRO A 1 86 ? 0.524 -9.495 -5.761 1.00 88.75 86 PRO A N 1
ATOM 644 C CA . PRO A 1 86 ? 0.495 -9.420 -7.228 1.00 88.75 86 PRO A CA 1
ATOM 645 C C . PRO A 1 86 ? 1.450 -10.386 -7.947 1.00 88.75 86 PRO A C 1
ATOM 647 O O . PRO A 1 86 ? 1.139 -10.876 -9.028 1.00 88.75 86 PRO A O 1
ATOM 650 N N . CYS A 1 87 ? 2.588 -10.724 -7.329 1.00 89.12 87 CYS A N 1
ATOM 651 C CA . CYS A 1 87 ? 3.534 -11.706 -7.874 1.00 89.12 87 CYS A CA 1
ATOM 652 C C . CYS A 1 87 ? 2.947 -13.109 -8.097 1.00 89.12 87 CYS A C 1
ATOM 654 O O . CYS A 1 87 ? 3.484 -13.841 -8.925 1.00 89.12 87 CYS A O 1
ATOM 656 N N . VAL A 1 88 ? 1.861 -13.486 -7.412 1.00 89.69 88 VAL A N 1
ATOM 657 C CA . VAL A 1 88 ? 1.196 -14.787 -7.610 1.00 89.69 88 VAL A CA 1
ATOM 658 C C . VAL A 1 88 ? 0.683 -14.933 -9.046 1.00 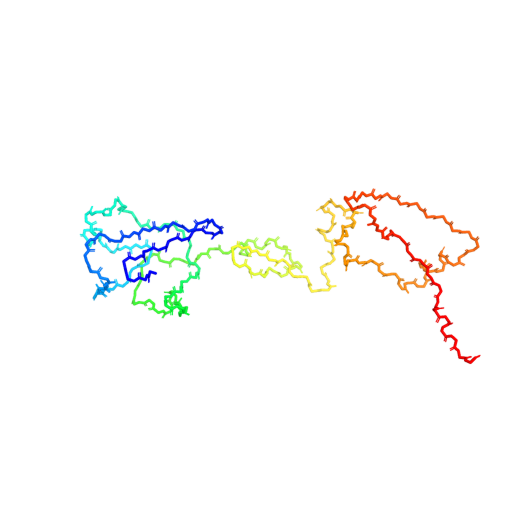89.69 88 VAL A C 1
ATOM 660 O O . VAL A 1 88 ? 0.757 -16.017 -9.613 1.00 89.69 88 VAL A O 1
ATOM 663 N N . ALA A 1 89 ? 0.258 -13.835 -9.681 1.00 89.19 89 ALA A N 1
ATOM 664 C CA . ALA A 1 89 ? -0.183 -13.825 -11.076 1.00 89.19 89 ALA A CA 1
ATOM 665 C C . ALA A 1 89 ? 0.974 -13.887 -12.097 1.00 89.19 89 ALA A C 1
ATOM 667 O O . ALA A 1 89 ? 0.732 -13.789 -13.296 1.00 89.19 89 ALA A O 1
ATOM 668 N N . ARG A 1 90 ? 2.230 -14.015 -11.637 1.00 85.94 90 ARG A N 1
ATOM 669 C CA . ARG A 1 90 ? 3.451 -14.006 -12.466 1.00 85.94 90 ARG A CA 1
ATOM 670 C C . ARG A 1 90 ? 3.502 -12.818 -13.456 1.00 85.94 90 ARG A C 1
ATOM 672 O O . ARG A 1 90 ? 3.716 -13.019 -14.650 1.00 85.94 90 ARG A O 1
ATOM 679 N N . PRO A 1 91 ? 3.367 -11.560 -12.985 1.00 86.44 91 PRO A N 1
ATOM 680 C CA . PRO A 1 91 ? 3.233 -10.388 -13.859 1.00 86.44 91 PRO A CA 1
ATOM 681 C C . PRO A 1 91 ? 4.510 -10.036 -14.644 1.00 86.44 91 PRO A C 1
ATOM 683 O O . PRO A 1 91 ? 4.453 -9.263 -15.593 1.00 86.44 91 PRO A O 1
ATOM 686 N N . CYS A 1 92 ? 5.663 -10.585 -14.253 1.00 83.38 92 CYS A N 1
ATOM 687 C CA . CYS A 1 92 ? 6.965 -10.314 -14.867 1.00 83.38 92 CYS A CA 1
ATOM 688 C C . CYS A 1 92 ? 7.290 -11.223 -16.069 1.00 83.38 92 CYS A C 1
ATOM 690 O O . CYS A 1 92 ? 8.350 -11.073 -16.676 1.00 83.38 92 CYS A O 1
ATOM 692 N N . GLY A 1 93 ? 6.400 -12.158 -16.419 1.00 82.69 93 GLY A N 1
ATOM 693 C CA . GLY A 1 93 ? 6.653 -13.168 -17.447 1.00 82.69 93 GLY A CA 1
ATOM 694 C C . GLY A 1 93 ? 7.636 -14.255 -16.996 1.00 82.69 93 GLY A C 1
ATOM 695 O O . GLY A 1 93 ? 7.994 -14.349 -15.825 1.00 82.69 93 GLY A O 1
ATOM 696 N N . GLU A 1 94 ? 8.058 -15.101 -17.937 1.00 75.44 94 GLU A N 1
ATOM 697 C CA . GLU A 1 94 ? 8.906 -16.273 -17.658 1.00 75.44 94 GLU A CA 1
ATOM 698 C C . GLU A 1 94 ? 10.356 -15.909 -17.317 1.00 75.44 94 GLU A C 1
ATOM 700 O O . GLU A 1 94 ? 11.003 -16.600 -16.535 1.00 75.44 94 GLU A O 1
ATOM 705 N N . HIS A 1 95 ? 10.872 -14.813 -17.877 1.00 76.94 95 HIS A N 1
ATOM 706 C CA . HIS A 1 95 ? 12.302 -14.517 -17.808 1.00 76.94 95 HIS A CA 1
ATOM 707 C C . HIS A 1 95 ? 12.694 -13.597 -16.654 1.00 76.94 95 HIS A C 1
ATOM 709 O O . HIS A 1 95 ? 13.878 -13.530 -16.356 1.00 76.94 95 HIS A O 1
ATOM 715 N N . ALA A 1 96 ? 11.761 -12.904 -15.995 1.00 82.56 96 ALA A N 1
ATOM 716 C CA . ALA A 1 96 ? 12.078 -11.970 -14.915 1.00 82.56 96 ALA A CA 1
ATOM 717 C C . ALA A 1 96 ? 11.484 -12.416 -13.574 1.00 82.56 96 ALA A C 1
ATOM 719 O O . ALA A 1 96 ? 10.328 -12.832 -13.477 1.00 82.56 96 ALA A O 1
ATOM 720 N N . HIS A 1 97 ? 12.272 -12.276 -12.510 1.00 88.44 97 HIS A N 1
ATOM 721 C CA . HIS A 1 97 ? 11.861 -12.649 -11.166 1.00 88.44 97 HIS A CA 1
ATOM 722 C C . HIS A 1 97 ? 10.997 -11.545 -10.544 1.00 88.44 97 HIS A C 1
ATOM 724 O O . HIS A 1 97 ? 11.423 -10.393 -10.429 1.00 88.44 97 HIS A O 1
ATOM 730 N N . CYS A 1 98 ? 9.786 -11.887 -10.103 1.00 88.75 98 CYS A N 1
ATOM 731 C CA . CYS A 1 98 ? 8.923 -10.948 -9.390 1.00 88.75 98 CYS A CA 1
ATOM 732 C C . CYS A 1 98 ? 9.372 -10.817 -7.933 1.00 88.75 98 CYS A C 1
ATOM 734 O O . CYS A 1 98 ? 9.288 -11.766 -7.157 1.00 88.75 98 CYS A O 1
ATOM 736 N N . VAL A 1 99 ? 9.845 -9.634 -7.556 1.00 89.44 99 VAL A N 1
ATOM 737 C CA . VAL A 1 99 ? 10.269 -9.301 -6.195 1.00 89.44 99 VAL A CA 1
ATOM 738 C C . VAL A 1 99 ? 9.163 -8.484 -5.514 1.00 89.44 99 VAL A C 1
ATOM 740 O O . VAL A 1 99 ? 8.869 -7.368 -5.960 1.00 89.44 99 VAL A O 1
ATOM 743 N N . PRO A 1 100 ? 8.540 -9.004 -4.441 1.00 87.00 100 PRO A N 1
ATOM 744 C CA . PRO A 1 100 ? 7.551 -8.270 -3.658 1.00 87.00 100 PRO A CA 1
ATOM 745 C C . PRO A 1 100 ? 8.099 -6.973 -3.059 1.00 87.00 100 PRO A C 1
ATOM 747 O O . PRO A 1 100 ? 9.201 -6.946 -2.506 1.00 87.00 100 PRO A O 1
ATOM 750 N N . HIS A 1 101 ? 7.318 -5.896 -3.128 1.00 84.31 101 HIS A N 1
ATOM 751 C CA . HIS A 1 101 ? 7.656 -4.605 -2.535 1.00 84.31 101 HIS A CA 1
ATOM 752 C C . HIS A 1 101 ? 6.406 -3.921 -1.963 1.00 84.31 101 HIS A C 1
ATOM 754 O O . HIS A 1 101 ? 5.773 -3.095 -2.620 1.00 84.31 101 HIS A O 1
ATOM 760 N N . HIS A 1 102 ? 6.083 -4.241 -0.705 1.00 81.38 102 HIS A N 1
ATOM 761 C CA . HIS A 1 102 ? 4.837 -3.832 -0.040 1.00 81.38 102 HIS A CA 1
ATOM 762 C C . HIS A 1 102 ? 3.598 -4.351 -0.789 1.00 81.38 102 HIS A C 1
ATOM 764 O O . HIS A 1 102 ? 3.485 -5.558 -0.975 1.00 81.38 102 HIS A O 1
ATOM 770 N N . GLU A 1 103 ? 2.701 -3.453 -1.205 1.00 76.44 103 GLU A N 1
ATOM 771 C CA . GLU A 1 103 ? 1.523 -3.739 -2.041 1.00 76.44 103 GLU A CA 1
ATOM 772 C C . GLU A 1 103 ? 1.872 -3.788 -3.545 1.00 76.44 103 GLU A C 1
ATOM 774 O O . GLU A 1 103 ? 1.026 -4.075 -4.389 1.00 76.44 103 GLU A O 1
ATOM 779 N N . ALA A 1 104 ? 3.117 -3.461 -3.905 1.00 82.75 104 ALA A N 1
ATOM 780 C CA . ALA A 1 104 ? 3.611 -3.415 -5.276 1.00 82.75 104 ALA A CA 1
ATOM 781 C C . ALA A 1 104 ? 4.641 -4.523 -5.532 1.00 82.75 104 ALA A C 1
ATOM 783 O O . ALA A 1 104 ? 5.038 -5.273 -4.644 1.00 82.75 104 ALA A O 1
ATOM 784 N N . TYR A 1 105 ? 5.121 -4.610 -6.767 1.00 85.44 105 TYR A N 1
ATOM 785 C CA . TYR A 1 105 ? 6.174 -5.542 -7.150 1.00 85.44 105 TYR A CA 1
ATOM 786 C C . TYR A 1 105 ? 7.211 -4.858 -8.035 1.00 85.44 105 TYR A C 1
ATOM 788 O O . TYR A 1 105 ? 6.942 -3.836 -8.669 1.00 85.44 105 TYR A O 1
ATOM 796 N N . LYS A 1 106 ? 8.414 -5.429 -8.071 1.00 87.06 106 LYS A N 1
ATOM 797 C CA . LYS A 1 106 ? 9.460 -5.083 -9.034 1.00 87.06 106 LYS A CA 1
ATOM 798 C C . LYS A 1 106 ? 9.857 -6.337 -9.795 1.00 87.06 106 LYS A C 1
ATOM 800 O O . LYS A 1 106 ? 10.028 -7.388 -9.189 1.00 87.06 106 LYS A O 1
ATOM 805 N N . CYS A 1 107 ? 10.027 -6.223 -11.104 1.00 85.56 107 CYS A N 1
ATOM 806 C CA . CYS A 1 107 ? 10.591 -7.299 -11.906 1.00 85.56 107 CYS A CA 1
ATOM 807 C C . CYS A 1 107 ? 12.110 -7.142 -11.929 1.00 85.56 107 CYS A C 1
ATOM 809 O O . CYS A 1 107 ? 12.621 -6.108 -12.361 1.00 85.56 107 CYS A O 1
ATOM 811 N N . GLN A 1 108 ? 12.820 -8.143 -11.420 1.00 84.56 108 GLN A N 1
ATOM 812 C CA . GLN A 1 108 ? 14.272 -8.194 -11.448 1.00 84.56 108 GLN A CA 1
ATOM 813 C C . GLN A 1 108 ? 14.726 -9.156 -12.543 1.00 84.56 108 GLN A C 1
ATOM 815 O O . GLN A 1 108 ? 14.353 -10.326 -12.559 1.00 84.56 108 GLN A O 1
ATOM 820 N N . CYS A 1 109 ? 15.545 -8.637 -13.452 1.00 76.25 109 CYS A N 1
ATOM 821 C CA . CYS A 1 109 ? 16.080 -9.373 -14.586 1.00 76.25 109 CYS A CA 1
ATOM 822 C C . CYS A 1 109 ? 17.515 -9.834 -14.297 1.00 76.25 109 CYS A C 1
ATOM 824 O O . CYS A 1 109 ? 18.384 -9.002 -14.030 1.00 76.25 109 CYS A O 1
ATOM 826 N N . GLU A 1 110 ? 17.801 -11.133 -14.394 1.00 63.25 110 GLU A N 1
ATOM 827 C CA . GLU A 1 110 ? 19.168 -11.658 -14.282 1.00 63.25 110 GLU A CA 1
ATOM 828 C C . GLU A 1 110 ? 19.814 -11.780 -15.663 1.00 63.25 110 GLU A C 1
ATOM 830 O O . GLU A 1 110 ? 19.724 -12.821 -16.296 1.00 63.25 110 GLU A O 1
ATOM 835 N N . ARG A 1 111 ? 20.461 -10.695 -16.123 1.00 55.09 111 ARG A N 1
ATOM 836 C CA . ARG A 1 111 ? 21.388 -10.567 -17.282 1.00 55.09 111 ARG A CA 1
ATOM 837 C C . ARG A 1 111 ? 20.957 -11.129 -18.661 1.00 55.09 111 ARG A C 1
ATOM 839 O O . ARG A 1 111 ? 21.603 -10.789 -19.641 1.00 55.09 111 ARG A O 1
ATOM 846 N N . HIS A 1 112 ? 19.875 -11.899 -18.761 1.00 52.00 112 HIS A N 1
ATOM 847 C CA . HIS A 1 112 ? 19.397 -12.623 -19.946 1.00 52.00 112 HIS A CA 1
ATOM 848 C C . HIS A 1 112 ? 17.884 -12.498 -20.158 1.00 52.00 112 HIS A C 1
ATOM 850 O O . HIS A 1 112 ? 17.318 -13.183 -21.006 1.00 52.00 112 HIS A O 1
ATOM 856 N N . CYS A 1 113 ? 17.207 -11.593 -19.450 1.00 58.22 113 CYS A N 1
ATOM 857 C CA . CYS A 1 113 ? 15.907 -11.120 -19.912 1.00 58.22 113 CYS A CA 1
ATOM 858 C C . CYS A 1 113 ? 16.196 -10.204 -21.093 1.00 58.22 113 CYS A C 1
ATOM 860 O O . CYS A 1 113 ? 16.310 -8.989 -20.929 1.00 58.22 113 CYS A O 1
ATOM 862 N N . GLN A 1 114 ? 16.426 -10.794 -22.264 1.00 49.12 114 GLN A N 1
ATOM 863 C CA . GLN A 1 114 ? 16.342 -10.041 -23.496 1.00 49.12 114 GLN A CA 1
ATOM 864 C C . GLN A 1 114 ? 14.978 -9.368 -23.497 1.00 49.12 114 GLN A C 1
ATOM 866 O O . GLN A 1 114 ? 13.929 -10.001 -23.450 1.00 49.12 114 GLN A O 1
ATOM 871 N N . ASP A 1 115 ? 15.082 -8.059 -23.400 1.00 49.38 115 ASP A N 1
ATOM 872 C CA . ASP A 1 115 ? 14.146 -7.036 -23.777 1.00 49.38 115 ASP A CA 1
ATOM 873 C C . ASP A 1 115 ? 12.941 -7.531 -24.599 1.00 49.38 115 ASP A C 1
ATOM 875 O O . ASP A 1 115 ? 12.965 -7.577 -25.825 1.00 49.38 115 ASP A O 1
ATOM 879 N N . ILE A 1 116 ? 11.858 -7.885 -23.906 1.00 47.97 116 ILE A N 1
ATOM 880 C CA . ILE A 1 116 ? 10.509 -7.893 -24.489 1.00 47.97 116 ILE A CA 1
ATOM 881 C C . ILE A 1 116 ? 9.617 -6.975 -23.646 1.00 47.97 116 ILE A C 1
ATOM 883 O O . ILE A 1 116 ? 8.468 -7.310 -23.411 1.00 47.97 116 ILE A O 1
ATOM 887 N N . ASN A 1 117 ? 10.151 -5.850 -23.127 1.00 47.84 117 ASN A N 1
ATOM 888 C CA . ASN A 1 117 ? 9.335 -4.763 -22.546 1.00 47.84 117 ASN A CA 1
ATOM 889 C C . ASN A 1 117 ? 10.062 -3.412 -22.298 1.00 47.84 117 ASN A C 1
ATOM 891 O O . ASN A 1 117 ? 9.534 -2.572 -21.572 1.00 47.84 117 ASN A O 1
ATOM 895 N N . ALA A 1 118 ? 11.212 -3.114 -22.916 1.00 47.44 118 ALA A N 1
ATOM 896 C CA . ALA A 1 118 ? 11.692 -1.726 -23.057 1.00 47.44 118 ALA A CA 1
ATOM 897 C C . ALA A 1 118 ? 11.161 -1.037 -24.331 1.00 47.44 118 ALA A C 1
ATOM 899 O O . ALA A 1 118 ? 11.498 0.114 -24.608 1.00 47.44 118 ALA A O 1
ATOM 900 N N . ILE A 1 119 ? 10.257 -1.690 -25.071 1.00 51.59 119 ILE A N 1
ATOM 901 C CA . ILE A 1 119 ? 9.468 -1.068 -26.144 1.00 51.59 119 ILE A CA 1
ATOM 902 C C . ILE A 1 119 ? 7.986 -1.046 -25.769 1.00 51.59 119 ILE A C 1
ATOM 904 O O . ILE A 1 119 ? 7.125 -1.471 -26.524 1.00 51.59 119 ILE A O 1
ATOM 908 N N . THR A 1 120 ? 7.671 -0.477 -24.612 1.00 44.00 120 THR A N 1
ATOM 909 C CA . THR A 1 120 ? 6.420 0.273 -24.454 1.00 44.00 120 THR A CA 1
ATOM 910 C C . THR A 1 120 ? 6.709 1.430 -23.493 1.00 44.00 120 THR A C 1
ATOM 912 O O . THR A 1 120 ? 6.649 1.255 -22.286 1.00 44.00 120 THR A O 1
ATOM 915 N N . THR A 1 121 ? 7.127 2.636 -23.868 1.00 40.75 121 THR A N 1
ATOM 916 C CA . THR A 1 121 ? 7.010 3.396 -25.117 1.00 40.75 121 THR A CA 1
ATOM 917 C C . THR A 1 121 ? 7.820 4.694 -24.934 1.00 40.75 121 THR A C 1
ATOM 919 O O . THR A 1 121 ? 7.243 5.744 -24.651 1.00 40.75 121 THR A O 1
ATOM 922 N N . SER A 1 122 ? 9.151 4.674 -25.002 1.00 47.00 122 SER A N 1
ATOM 923 C CA . SER A 1 122 ? 9.931 5.904 -25.229 1.00 47.00 122 SER A CA 1
ATOM 924 C C . SER A 1 122 ? 11.384 5.563 -25.504 1.00 47.00 122 SER A C 1
ATOM 926 O O . SER A 1 122 ? 12.180 5.389 -24.589 1.00 47.00 122 SER A O 1
ATOM 928 N N . SER A 1 123 ? 11.764 5.602 -26.776 1.00 55.66 123 SER A N 1
ATOM 929 C CA . SER A 1 123 ? 13.146 5.760 -27.245 1.00 55.66 123 SER A CA 1
ATOM 930 C C . SER A 1 123 ? 13.754 7.123 -26.844 1.00 55.66 123 SER A C 1
ATOM 932 O O . SER A 1 123 ? 14.595 7.679 -27.545 1.00 55.66 123 SER A O 1
ATOM 934 N N . THR A 1 124 ? 13.274 7.722 -25.753 1.00 62.44 124 THR A N 1
ATOM 935 C CA . THR A 1 124 ? 13.660 9.028 -25.231 1.00 62.44 124 THR A CA 1
ATOM 936 C C . THR A 1 124 ? 14.221 8.808 -23.838 1.00 62.44 124 THR A C 1
ATOM 938 O O . THR A 1 124 ? 13.486 8.540 -22.890 1.00 62.44 124 THR A O 1
ATOM 941 N N . ALA A 1 125 ? 15.541 8.905 -23.720 1.00 70.62 125 ALA A N 1
ATOM 942 C CA . ALA A 1 125 ? 16.198 8.901 -22.425 1.00 70.62 125 ALA A CA 1
ATOM 943 C C . ALA A 1 125 ? 15.789 10.164 -21.647 1.00 70.62 125 ALA A C 1
ATOM 945 O O . ALA A 1 125 ? 15.868 11.278 -22.167 1.00 70.62 125 ALA A O 1
ATOM 946 N N . SER A 1 126 ? 15.332 9.992 -20.406 1.00 79.62 126 SER A N 1
ATOM 947 C CA . SER A 1 126 ? 15.033 11.107 -19.505 1.00 79.62 126 SER A CA 1
ATOM 948 C C . SER A 1 126 ? 16.232 11.373 -18.606 1.00 79.62 126 SER A C 1
ATOM 950 O O . SER A 1 126 ? 16.738 10.457 -17.959 1.00 79.62 126 SER A O 1
ATOM 952 N N . PHE A 1 127 ? 16.653 12.634 -18.529 1.00 82.38 127 PHE A N 1
ATOM 953 C CA . PHE A 1 127 ? 17.819 13.049 -17.756 1.00 82.38 127 PHE A CA 1
ATOM 954 C C . PHE A 1 127 ? 17.391 13.906 -16.568 1.00 82.38 127 PHE A C 1
ATOM 956 O O . PHE A 1 127 ? 16.639 14.864 -16.718 1.00 82.38 127 PHE A O 1
ATOM 963 N N . THR A 1 128 ? 17.879 13.575 -15.374 1.00 79.31 128 THR A N 1
ATOM 964 C CA . THR A 1 128 ? 17.492 14.239 -14.114 1.00 79.31 128 THR A CA 1
ATOM 965 C C . THR A 1 128 ? 18.528 15.262 -13.635 1.00 79.31 128 THR A C 1
ATOM 967 O O . THR A 1 128 ? 18.511 15.682 -12.481 1.00 79.31 128 THR A O 1
ATOM 970 N N . GLY A 1 129 ? 19.476 15.637 -14.502 1.00 75.88 129 GLY A N 1
ATOM 971 C CA . GLY A 1 129 ? 20.585 16.550 -14.192 1.00 75.88 129 GLY A CA 1
ATOM 972 C C . GLY A 1 129 ? 21.774 15.904 -13.466 1.00 75.88 129 GLY A C 1
ATOM 973 O O . GLY A 1 129 ? 22.820 16.531 -13.351 1.00 75.88 129 GLY A O 1
ATOM 974 N N . LYS A 1 130 ? 21.645 14.649 -13.009 1.00 72.06 130 LYS A N 1
ATOM 975 C CA . LYS A 1 130 ? 22.742 13.833 -12.434 1.00 72.06 130 LYS A CA 1
ATOM 976 C C . LYS A 1 130 ? 22.977 12.514 -13.180 1.00 72.06 130 LYS A C 1
ATOM 978 O O . LYS A 1 130 ? 23.742 11.667 -12.736 1.00 72.06 130 LYS A O 1
ATOM 983 N N . THR A 1 131 ? 22.276 12.323 -14.287 1.00 74.62 131 THR A N 1
ATOM 984 C CA . THR A 1 131 ? 22.321 11.130 -15.136 1.00 74.62 131 THR A CA 1
ATOM 985 C C . THR A 1 131 ? 23.055 11.459 -16.422 1.00 74.62 131 THR A C 1
ATOM 987 O O . THR A 1 131 ? 22.837 12.534 -16.980 1.00 74.62 131 THR A O 1
ATOM 990 N N . PHE A 1 132 ? 23.854 10.528 -16.925 1.00 81.62 132 PHE A N 1
ATOM 991 C CA . PHE A 1 132 ? 24.563 10.673 -18.191 1.00 81.62 132 PHE A CA 1
ATOM 992 C C . PHE A 1 132 ? 24.589 9.340 -18.941 1.00 81.62 132 PHE A C 1
ATOM 994 O O . PHE A 1 132 ? 24.453 8.276 -18.338 1.00 81.62 132 PHE A O 1
ATOM 1001 N N . LEU A 1 133 ? 24.765 9.413 -20.259 1.00 83.12 133 LEU A N 1
ATOM 1002 C CA . LEU A 1 133 ? 25.093 8.267 -21.100 1.00 83.12 133 LEU A CA 1
ATOM 1003 C C . LEU A 1 133 ? 26.543 8.430 -21.536 1.00 83.12 133 LEU A C 1
ATOM 1005 O O . LEU A 1 133 ? 26.902 9.456 -22.110 1.00 83.12 133 LEU A O 1
ATOM 1009 N N . HIS A 1 134 ? 27.369 7.440 -21.220 1.00 80.19 134 HIS A N 1
ATOM 1010 C CA . HIS A 1 134 ? 28.782 7.433 -21.564 1.00 80.19 134 HIS A CA 1
ATOM 1011 C C . HIS A 1 134 ? 29.045 6.321 -22.572 1.00 80.19 134 HIS A C 1
ATOM 1013 O O . HIS A 1 134 ? 28.663 5.174 -22.344 1.00 80.19 134 HIS A O 1
ATOM 1019 N N . TYR A 1 135 ? 29.688 6.677 -23.681 1.00 81.69 135 TYR A N 1
ATOM 1020 C CA . TYR A 1 135 ? 30.017 5.756 -24.759 1.00 81.69 135 TYR A CA 1
ATOM 1021 C C . TYR A 1 135 ? 31.530 5.553 -24.780 1.00 81.69 135 TYR A C 1
ATOM 1023 O O . TYR A 1 135 ? 32.275 6.495 -25.022 1.00 81.69 135 TYR A O 1
ATOM 1031 N N . THR A 1 136 ? 31.973 4.325 -24.518 1.00 78.38 136 THR A N 1
ATOM 1032 C CA . THR A 1 136 ? 33.389 3.914 -24.594 1.00 78.38 136 THR A CA 1
ATOM 1033 C C . THR A 1 136 ? 33.670 3.002 -25.781 1.00 78.38 136 THR A C 1
ATOM 1035 O O . THR A 1 136 ? 34.781 2.506 -25.930 1.00 78.38 136 THR A O 1
ATOM 1038 N N . ASP A 1 137 ? 32.646 2.726 -26.584 1.00 83.44 137 ASP A N 1
ATOM 1039 C CA . ASP A 1 137 ? 32.753 1.845 -27.733 1.00 83.44 137 ASP A CA 1
ATOM 1040 C C . ASP A 1 137 ? 33.660 2.486 -28.799 1.00 83.44 137 ASP A C 1
ATOM 1042 O O . ASP A 1 137 ? 33.403 3.624 -29.211 1.00 83.44 137 ASP A O 1
ATOM 1046 N N . PRO A 1 138 ? 34.727 1.795 -29.235 1.00 78.81 138 PRO A N 1
ATOM 1047 C CA . PRO A 1 138 ? 35.715 2.368 -30.137 1.00 78.81 138 PRO A CA 1
ATOM 1048 C C . PRO A 1 138 ? 35.123 2.728 -31.502 1.00 78.81 138 PRO A C 1
ATOM 1050 O O . PRO A 1 138 ? 35.534 3.734 -32.076 1.00 78.81 138 PRO A O 1
ATOM 1053 N N . ASP A 1 139 ? 34.123 1.995 -31.996 1.00 81.69 139 ASP A N 1
ATOM 1054 C CA . ASP A 1 139 ? 33.486 2.283 -33.283 1.00 81.69 139 ASP A CA 1
ATOM 1055 C C . ASP A 1 139 ? 32.603 3.531 -33.197 1.00 81.69 139 ASP A C 1
ATOM 1057 O O . ASP A 1 139 ? 32.560 4.340 -34.128 1.00 81.69 139 ASP A O 1
ATOM 1061 N N . ILE A 1 140 ? 31.907 3.724 -32.071 1.00 79.56 140 ILE A N 1
ATOM 1062 C CA . ILE A 1 140 ? 31.135 4.948 -31.810 1.00 79.56 140 ILE A CA 1
ATOM 1063 C C . ILE A 1 140 ? 32.075 6.148 -31.674 1.00 79.56 140 ILE A C 1
ATOM 1065 O O . ILE A 1 140 ? 31.815 7.203 -32.255 1.00 79.56 140 ILE A O 1
ATOM 1069 N N . LEU A 1 141 ? 33.179 5.988 -30.948 1.00 82.94 141 LEU A N 1
ATOM 1070 C CA . LEU A 1 141 ? 34.160 7.050 -30.748 1.00 82.94 141 LEU A CA 1
ATOM 1071 C C . LEU A 1 141 ? 34.882 7.416 -32.052 1.00 82.94 141 LEU A C 1
ATOM 1073 O O . LEU A 1 141 ? 35.028 8.600 -32.351 1.00 82.94 141 LEU A O 1
ATOM 1077 N N . HIS A 1 142 ? 35.234 6.440 -32.893 1.00 81.62 142 HIS A N 1
ATOM 1078 C CA . HIS A 1 142 ? 35.835 6.696 -34.206 1.00 81.62 142 HIS A CA 1
ATOM 1079 C C . HIS A 1 142 ? 34.938 7.545 -35.120 1.00 81.62 142 HIS A C 1
ATOM 1081 O O . HIS A 1 142 ? 35.451 8.376 -35.870 1.00 81.62 142 HIS A O 1
ATOM 1087 N N . ARG A 1 143 ? 33.606 7.409 -35.025 1.00 82.81 143 ARG A N 1
ATOM 1088 C CA . ARG A 1 143 ? 32.653 8.248 -35.782 1.00 82.81 143 ARG A CA 1
ATOM 1089 C C . ARG A 1 143 ? 32.674 9.715 -35.353 1.00 82.81 143 ARG A C 1
ATOM 1091 O O . ARG A 1 143 ? 32.310 10.573 -36.148 1.00 82.81 143 ARG A O 1
ATOM 1098 N N . ILE A 1 144 ? 33.073 9.998 -34.114 1.00 82.31 144 ILE A N 1
ATOM 1099 C CA . ILE A 1 144 ? 33.158 11.355 -33.553 1.00 82.31 144 ILE A CA 1
ATOM 1100 C C . ILE A 1 144 ? 34.540 11.977 -33.822 1.00 82.31 144 ILE A C 1
ATOM 1102 O O . ILE A 1 144 ? 34.667 13.195 -33.859 1.00 82.31 144 ILE A O 1
ATOM 1106 N N . VAL A 1 145 ? 35.574 11.159 -34.039 1.00 74.94 145 VAL A N 1
ATOM 1107 C CA . VAL A 1 145 ? 36.964 11.603 -34.275 1.00 74.94 145 VAL A CA 1
ATOM 1108 C C . VAL A 1 145 ? 37.306 11.709 -35.779 1.00 74.94 145 VAL A C 1
ATOM 1110 O O . VAL A 1 145 ? 38.423 12.056 -36.152 1.00 74.94 145 VAL A O 1
ATOM 1113 N N . SER A 1 146 ? 36.346 11.433 -36.665 1.00 73.25 146 SER A N 1
ATOM 1114 C CA . SER A 1 146 ? 36.498 11.545 -38.124 1.00 73.25 146 SER A CA 1
ATOM 1115 C C . SER A 1 146 ? 36.599 13.007 -38.604 1.00 73.25 146 SER A C 1
ATOM 1117 O O . SER A 1 146 ? 36.186 13.940 -37.919 1.00 73.25 146 SER A O 1
ATOM 1119 N N . ASP A 1 147 ? 37.127 13.210 -39.816 1.00 73.00 147 ASP A N 1
ATOM 1120 C CA . ASP A 1 147 ? 37.256 14.503 -40.505 1.00 73.00 147 ASP A CA 1
ATOM 1121 C C . ASP A 1 147 ? 35.911 15.202 -40.766 1.00 73.00 147 ASP A C 1
ATOM 1123 O O . ASP A 1 147 ? 35.864 16.422 -40.944 1.00 73.00 147 ASP A O 1
ATOM 1127 N N . LYS A 1 148 ? 34.806 14.445 -40.772 1.00 75.38 148 LYS A N 1
ATOM 1128 C CA . LYS A 1 148 ? 33.447 14.973 -40.932 1.00 75.38 148 LYS A CA 1
ATOM 1129 C C . LYS A 1 148 ? 32.500 14.356 -39.912 1.00 75.38 148 LYS A C 1
ATOM 1131 O O . LYS A 1 148 ? 32.178 13.174 -39.976 1.00 75.38 148 LYS A O 1
ATOM 1136 N N . VAL A 1 149 ? 31.977 15.197 -39.024 1.00 83.44 149 VAL A N 1
ATOM 1137 C CA . VAL A 1 149 ? 31.021 14.806 -37.982 1.00 83.44 149 VAL A CA 1
ATOM 1138 C C . VAL A 1 149 ? 29.713 15.565 -38.175 1.00 83.44 149 VAL A C 1
ATOM 1140 O O . VAL A 1 149 ? 29.699 16.792 -38.241 1.00 83.44 149 VAL A O 1
ATOM 1143 N N . SER A 1 150 ? 28.597 14.836 -38.236 1.00 83.31 150 SER A N 1
ATOM 1144 C CA . SER A 1 150 ? 27.248 15.409 -38.245 1.00 83.31 150 SER A CA 1
ATOM 1145 C C . SER A 1 150 ? 26.423 14.792 -37.123 1.00 83.31 150 SER A C 1
ATOM 1147 O O . SER A 1 150 ? 26.192 13.584 -37.104 1.00 83.31 150 SER A O 1
ATOM 1149 N N . ILE A 1 151 ? 25.989 15.622 -36.172 1.00 86.12 151 ILE A N 1
ATOM 1150 C CA . ILE A 1 151 ? 25.202 15.201 -35.010 1.00 86.12 151 ILE A CA 1
ATOM 1151 C C . ILE A 1 151 ? 23.883 15.967 -35.023 1.00 86.12 151 ILE A C 1
ATOM 1153 O O . ILE A 1 151 ? 23.864 17.194 -34.962 1.00 86.12 151 ILE A O 1
ATOM 1157 N N . SER A 1 152 ? 22.774 15.234 -35.088 1.00 84.81 152 SER A N 1
ATOM 1158 C CA . SER A 1 152 ? 21.418 15.787 -35.043 1.00 84.81 152 SER A CA 1
ATOM 1159 C C . SER A 1 152 ? 20.653 15.179 -33.871 1.00 84.81 152 SER A C 1
ATOM 1161 O O . SER A 1 152 ? 20.534 13.960 -33.777 1.00 84.81 152 SER A O 1
ATOM 1163 N N . MET A 1 153 ? 20.121 16.019 -32.980 1.00 85.75 153 MET A N 1
ATOM 1164 C CA . MET A 1 153 ? 19.392 15.590 -31.780 1.00 85.75 153 MET A CA 1
ATOM 1165 C C . MET A 1 153 ? 18.140 16.438 -31.538 1.00 85.75 153 MET A C 1
ATOM 1167 O O . MET A 1 153 ? 18.100 17.618 -31.884 1.00 85.75 153 MET A O 1
ATOM 1171 N N . LYS A 1 154 ? 17.120 15.838 -30.914 1.00 83.06 154 LYS A N 1
ATOM 1172 C CA . LYS A 1 154 ? 15.900 16.520 -30.455 1.00 83.06 154 LYS A CA 1
ATOM 1173 C C . LYS A 1 154 ? 15.798 16.379 -28.943 1.00 83.06 154 LYS A C 1
ATOM 1175 O O . LYS A 1 154 ? 15.885 15.268 -28.430 1.00 83.06 154 LYS A O 1
ATOM 1180 N N . PHE A 1 155 ? 15.591 17.488 -28.241 1.00 88.38 155 PHE A N 1
ATOM 1181 C CA . PHE A 1 155 ? 15.504 17.506 -26.783 1.00 88.38 155 PHE A CA 1
ATOM 1182 C C . PHE A 1 155 ? 14.376 18.421 -26.304 1.00 88.38 155 PHE A C 1
ATOM 1184 O O . PHE A 1 155 ? 13.915 19.308 -27.023 1.00 88.38 155 PHE A O 1
ATOM 1191 N N . ARG A 1 156 ? 13.941 18.201 -25.063 1.00 86.88 156 ARG A N 1
ATOM 1192 C CA . ARG A 1 156 ? 13.011 19.065 -24.334 1.00 86.88 156 ARG A CA 1
ATOM 1193 C C . ARG A 1 156 ? 13.535 19.217 -22.913 1.00 86.88 156 ARG A C 1
ATOM 1195 O O . ARG A 1 156 ? 13.864 18.221 -22.280 1.00 86.88 156 ARG A O 1
ATOM 1202 N N . THR A 1 157 ? 13.599 20.446 -22.417 1.00 87.56 157 THR A N 1
ATOM 1203 C CA . THR A 1 157 ? 14.071 20.746 -21.061 1.00 87.56 157 THR A CA 1
ATOM 1204 C C . THR A 1 157 ? 13.181 21.793 -20.405 1.00 87.56 157 THR A C 1
ATOM 1206 O O . THR A 1 157 ? 12.585 22.625 -21.087 1.00 87.56 157 THR A O 1
ATOM 1209 N N . SER A 1 158 ? 13.070 21.728 -19.081 1.00 88.19 158 SER A N 1
ATOM 1210 C CA . SER A 1 158 ? 12.456 22.763 -18.244 1.00 88.19 158 SER A CA 1
ATOM 1211 C C . SER A 1 158 ? 13.495 23.590 -17.480 1.00 88.19 158 SER A C 1
ATOM 1213 O O . SER A 1 158 ? 13.127 24.529 -16.780 1.00 88.19 158 SER A O 1
ATOM 1215 N N . ALA A 1 159 ? 14.778 23.229 -17.570 1.00 90.44 159 ALA A N 1
ATOM 1216 C CA . ALA A 1 159 ? 15.873 23.969 -16.955 1.00 90.44 159 ALA A CA 1
ATOM 1217 C C . ALA A 1 159 ? 16.327 25.115 -17.870 1.00 90.44 159 ALA A C 1
ATOM 1219 O O . ALA A 1 159 ? 16.340 24.967 -19.092 1.00 90.44 159 ALA A O 1
ATOM 1220 N N . SER A 1 160 ? 16.730 26.241 -17.278 1.00 91.25 160 SER A N 1
ATOM 1221 C CA . SER A 1 160 ? 17.218 27.412 -18.019 1.00 91.25 160 SER A CA 1
ATOM 1222 C C . SER A 1 160 ? 18.623 27.222 -18.606 1.00 91.25 160 SER A C 1
ATOM 1224 O O . SER A 1 160 ? 18.990 27.930 -19.539 1.00 91.25 160 SER A O 1
ATOM 1226 N N . SER A 1 161 ? 19.401 26.265 -18.096 1.00 89.81 161 SER A N 1
ATOM 1227 C CA . SER A 1 161 ? 20.711 25.882 -18.629 1.00 89.81 161 SER A CA 1
ATOM 1228 C C . SER A 1 161 ? 21.005 24.398 -18.377 1.00 89.81 161 SER A C 1
ATOM 1230 O O . SER A 1 161 ? 20.448 23.785 -17.463 1.00 89.81 161 SER A O 1
ATOM 1232 N N . GLY A 1 162 ? 21.862 23.798 -19.209 1.00 88.00 162 GLY A N 1
ATOM 1233 C CA . GLY A 1 162 ? 22.265 22.395 -19.085 1.00 88.00 162 GLY A CA 1
ATOM 1234 C C . GLY A 1 162 ? 23.154 21.925 -20.238 1.00 88.00 162 GLY A C 1
ATOM 1235 O O . GLY A 1 162 ? 23.054 22.434 -21.353 1.00 88.00 162 GLY A O 1
ATOM 1236 N N . LEU A 1 163 ? 24.031 20.957 -19.963 1.00 90.69 163 LEU A N 1
ATOM 1237 C CA . LEU A 1 163 ? 24.919 20.350 -20.956 1.00 90.69 163 LEU A CA 1
ATOM 1238 C C . LEU A 1 163 ? 24.175 19.251 -21.729 1.00 90.69 163 LEU A C 1
ATOM 1240 O O . LEU A 1 163 ? 23.644 18.328 -21.117 1.00 90.69 163 LEU A O 1
ATOM 1244 N N . LEU A 1 164 ? 24.143 19.348 -23.062 1.00 91.44 164 LEU A N 1
ATOM 1245 C CA . LEU A 1 164 ? 23.466 18.370 -23.930 1.00 91.44 164 LEU A CA 1
ATOM 1246 C C . LEU A 1 164 ? 24.420 17.316 -24.492 1.00 91.44 164 LEU A C 1
ATOM 1248 O O . LEU A 1 164 ? 24.091 16.135 -24.525 1.00 91.44 164 LEU A O 1
ATOM 1252 N N . LEU A 1 165 ? 25.598 17.747 -24.940 1.00 89.94 165 LEU A N 1
ATOM 1253 C CA . LEU A 1 165 ? 26.628 16.880 -25.489 1.00 89.94 165 LEU A CA 1
ATOM 1254 C C . LEU A 1 165 ? 27.996 17.469 -25.169 1.00 89.94 165 LEU A C 1
ATOM 1256 O O . LEU A 1 165 ? 28.193 18.680 -25.266 1.00 89.94 165 LEU A O 1
ATOM 1260 N N . TRP A 1 166 ? 28.936 16.603 -24.811 1.00 87.19 166 TRP A N 1
ATOM 1261 C CA . TRP A 1 166 ? 30.336 16.958 -24.649 1.00 87.19 166 TRP A CA 1
ATOM 1262 C C . TRP A 1 166 ? 31.205 15.825 -25.179 1.00 87.19 166 TRP A C 1
ATOM 1264 O O . TRP A 1 166 ? 30.950 14.657 -24.896 1.00 87.19 166 TRP A O 1
ATOM 1274 N N . SER A 1 167 ? 32.214 16.194 -25.958 1.00 83.75 167 SER A N 1
ATOM 1275 C CA . SER A 1 167 ? 33.263 15.301 -26.428 1.00 83.75 167 SER A CA 1
ATOM 1276 C C . SER A 1 167 ? 34.576 16.051 -26.276 1.00 83.75 167 SER A C 1
ATOM 1278 O O . SER A 1 167 ? 34.745 17.120 -26.861 1.00 83.75 167 SER A O 1
ATOM 1280 N N . GLY A 1 168 ? 35.475 15.519 -25.459 1.00 76.31 168 GLY A N 1
ATOM 1281 C CA . GLY A 1 168 ? 36.803 16.072 -25.225 1.00 76.31 168 GLY A CA 1
ATOM 1282 C C . GLY A 1 168 ? 37.866 15.011 -25.472 1.00 76.31 168 GLY A C 1
ATOM 1283 O O . GLY A 1 168 ? 37.608 13.818 -25.324 1.00 76.31 168 GLY A O 1
ATOM 1284 N N . GLY A 1 169 ? 39.063 15.449 -25.856 1.00 66.81 169 GLY A N 1
ATOM 1285 C CA . GLY A 1 169 ? 40.245 14.592 -25.800 1.00 66.81 169 GLY A CA 1
ATOM 1286 C C . GLY A 1 169 ? 40.692 14.379 -24.349 1.00 66.81 169 GLY A C 1
ATOM 1287 O O . GLY A 1 169 ? 40.230 15.102 -23.460 1.00 66.81 169 GLY A O 1
ATOM 1288 N N . PRO A 1 170 ? 41.591 13.414 -24.085 1.00 61.19 170 PRO A N 1
ATOM 1289 C CA . PRO A 1 170 ? 42.200 13.288 -22.768 1.00 61.19 170 PRO A CA 1
ATOM 1290 C C . PRO A 1 170 ? 42.819 14.630 -22.369 1.00 61.19 170 PRO A C 1
ATOM 1292 O O . PRO A 1 170 ? 43.543 15.250 -23.151 1.00 61.19 170 PRO A O 1
ATOM 1295 N N . GLU A 1 171 ? 42.499 15.092 -21.161 1.00 51.78 171 GLU A N 1
ATOM 1296 C CA . GLU A 1 171 ? 43.114 16.275 -20.579 1.00 51.78 171 GLU A CA 1
ATOM 1297 C C . GLU A 1 171 ? 44.619 16.007 -20.489 1.00 51.78 171 GLU A C 1
ATOM 1299 O O . GLU A 1 171 ? 45.078 15.190 -19.691 1.00 51.78 171 GLU A O 1
ATOM 1304 N N . GLN A 1 172 ? 45.413 16.651 -21.342 1.00 53.91 172 GLN A N 1
ATOM 1305 C CA . GLN A 1 172 ? 46.855 16.653 -21.165 1.00 53.91 172 GLN A CA 1
ATOM 1306 C C . GLN A 1 172 ? 47.171 17.665 -20.060 1.00 53.91 172 GLN A C 1
ATOM 1308 O O . GLN A 1 172 ? 47.598 18.791 -20.319 1.00 53.91 172 GLN A O 1
ATOM 1313 N N . THR A 1 173 ? 46.914 17.287 -18.804 1.00 46.53 173 THR A N 1
ATOM 1314 C CA . THR A 1 173 ? 47.451 18.004 -17.646 1.00 46.53 173 THR A CA 1
ATOM 1315 C C . THR A 1 173 ? 48.965 17.835 -17.646 1.00 46.53 173 THR A C 1
ATOM 1317 O O . THR A 1 173 ? 49.505 16.786 -17.300 1.00 46.53 173 THR A O 1
ATOM 1320 N N . ARG A 1 174 ? 49.594 18.905 -18.135 1.00 58.88 174 ARG A N 1
ATOM 1321 C CA . ARG A 1 174 ? 51.008 19.288 -18.158 1.00 58.88 174 ARG A CA 1
ATOM 1322 C C . ARG A 1 174 ? 51.903 18.573 -17.141 1.00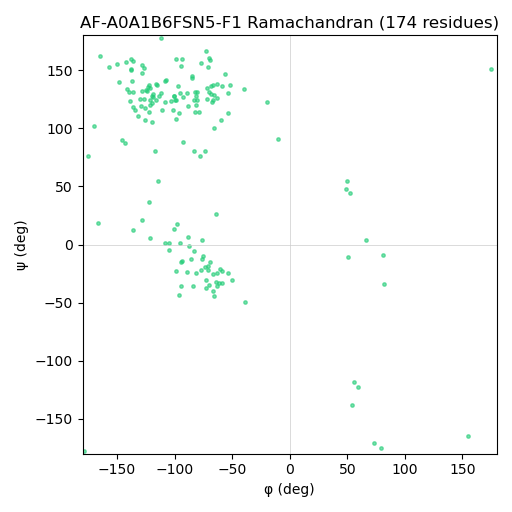 58.88 174 ARG A C 1
ATOM 1324 O O . ARG A 1 174 ? 51.737 18.735 -15.935 1.00 58.88 174 ARG A O 1
ATOM 1331 N N . GLY A 1 175 ? 52.935 17.911 -17.658 1.00 47.62 175 GLY A N 1
ATOM 1332 C CA . GLY A 1 175 ? 54.200 17.738 -16.954 1.00 47.62 175 GLY A CA 1
ATOM 1333 C C . GLY A 1 175 ? 55.187 18.813 -17.412 1.00 47.62 175 GLY A C 1
ATOM 1334 O O . GLY A 1 175 ? 55.595 18.765 -18.566 1.00 47.62 175 GLY A O 1
ATOM 1335 N N . VAL A 1 176 ? 55.527 19.714 -16.477 1.00 37.72 176 VAL A N 1
ATOM 1336 C CA . VAL A 1 176 ? 56.592 20.752 -16.471 1.00 37.72 176 VAL A CA 1
ATOM 1337 C C . VAL A 1 176 ? 56.493 21.861 -17.520 1.00 37.72 176 VAL A C 1
ATOM 1339 O O . VAL A 1 176 ? 56.748 21.617 -18.715 1.00 37.72 176 VAL A O 1
#

Foldseek 3Di:
DFFQWDWDDDDPDDIDIDGHDDDGRDDDDPDDDDDQDDPACVPPDPPDPDDDGHDDDDDWDADPNRTDPVVVPDPDDDPDDDHDAPCVVVPLPDQWDWDDDPNDTDTHGDPPPPDPPVVPDDPDDDDPQPDDDDDPDVVVVVQVVDPDHDDDDDDDDPDPDDDDDDDDDPPPPDDD

Secondary structure (DSSP, 8-state):
-BTTEEEE--TTSPPEEEEPSSS-------SPP-SS--S-GGGS-TT----S---S----EEETTEEE-TTTS-S--SS-PPPPPGGGG-TTTTTSEEEEETTEEEEEP-S----SSS-SS-------SS-------HHHHHHHSSS----------SSSS---------------

InterPro domains:
  IPR001791 Laminin G domain [PF00054] (1-68)
  IPR001791 Laminin G domain [PS50025] (1-87)
  IPR001791 Laminin G domain [cd00110] (1-64)
  IPR013320 Concanavalin A-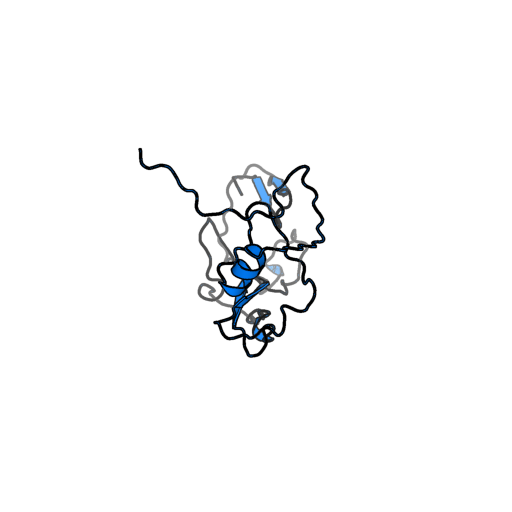like lectin/glucanase domain superfamily [SSF49899] (1-83)
  IPR013320 Concanavalin A-like lectin/glucanase domain superfamily [SSF49899] (91-172)
  IPR050372 Neurexin-related cell adhesion and synaptic protein [PTHR15036] (1-169)

Radius of gyration: 29.58 Å; Cα contacts (8 Å, |Δi|>4): 98; chains: 1; bounding box: 79×46×75 Å

pLDDT: mean 82.98, std 13.55, range [37.72, 96.38]

Solvent-accessible surface area (backbone atoms only — not comparable to full-atom values): 12844 Å² total; per-residue (Å²): 110,60,62,39,39,39,69,50,66,63,86,92,48,84,66,48,76,49,72,58,81,79,86,68,47,78,83,88,74,94,65,86,88,72,76,60,47,70,98,56,68,86,78,49,61,87,87,55,86,77,86,72,64,66,84,83,79,84,90,83,50,67,58,95,89,40,77,53,57,71,81,84,71,48,94,74,84,78,94,80,74,84,72,85,55,73,57,79,74,49,79,46,52,93,63,23,49,62,41,82,48,88,96,47,73,44,68,48,61,73,95,67,51,72,77,85,67,78,82,75,83,60,103,61,89,84,72,81,86,85,60,84,87,84,84,83,50,65,72,64,50,50,54,67,73,42,100,71,69,88,88,87,87,85,88,86,79,90,64,97,72,81,89,89,82,85,86,79,76,84,81,81,79,78,82,133

Organism: NCBI:txid1464854

Sequence (176 aa):
RTGRLAVLQVDKKPPSQILAPGAFTQLSLPLNLYIGGVPNFDMVSPKVKVRTSFVGCIQKVVINNQPLRILAEALAGVNVDNCPHPCVARPCGEHAHCVPHHEAYKCQCERHCQDINAITTSSTASFTGKTFLHYTDPDILHRIVSDKVSISMKFRTSASSGLLLWSGGPEQTRGV

=== Feature glossary ===
The record interleaves many kinds of information about one protein. Here is each kind framed as the question it answers.

Q: What does the local fold look like, residue by residue?
A: The Foldseek 3Di string encodes local tertiary geometry as a 20-letter alphabet — one character per residue — derived from the relative positions of nearby Cα atoms. Unlike the amino-acid sequence, 3Di is a direct function of the 3D structure, so two proteins with the same fold have similar 3Di strings even at low sequence identity.

Q: Which residues are in helices, strands, or loops?
A: The SS8 string is DSSP's per-residue secondary-structure call. α-helix (H) means an i→i+4 H-bond ladder; β-strand (E) means the residue participates in a β-sheet; 3₁₀ (G) and π (I) are tighter and wider helices; T/S are turns/bends; '-' is loop.

Q: How big and how compact is the whole 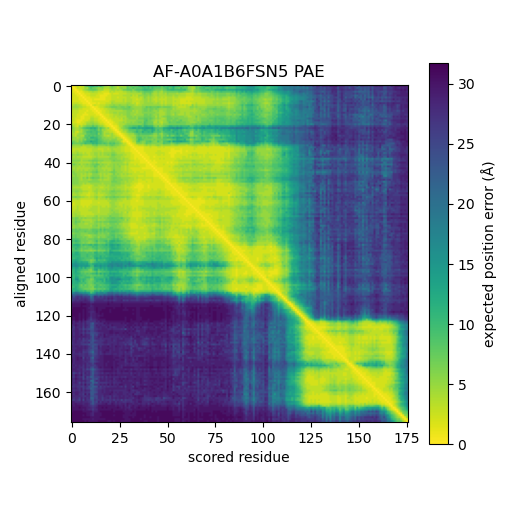molecule?
A: Radius of gyration (Rg) is the root-mean-square distance of Cα atoms from their centroid — a single number for overall size and compactness. A globular domain of N residues has Rg ≈ 2.2·N^0.38 Å; an extended or disordered chain has a much larger Rg. The Cα contact count is the number of residue pairs whose Cα atoms are within 8 Å and are more than four positions apart in sequence — a standard proxy for tertiary packing density. The bounding box is the smallest axis-aligned box enclosing all Cα atoms.

Q: Where is each backbone atom in 3D?
A: Structure coordinates are given as an mmCIF _atom_site loop: one row per atom with element, residue name, chain id, sequence number, and x/y/z position in Å. Only the four main-chain atoms per residue are included here; side chains are omitted to keep the record compact.

Q: What is the amino-acid chain?
A: Primary structure: the covalent order of the twenty standard amino acids along the backbone. Two proteins with the same sequence will (almost always) fold to the same structure; two with 30% identity often share a fold but not the details.

Q: What if only a Cα trace is available?
A: Three-state secondary structure (P-SEA) collapses the eight DSSP classes into helix (a), strand (b), and coil (c). P-SEA assigns these from Cα geometry alone — distances and angles — without requiring backbone oxygens, so it works on any Cα trace.

Q: What family and function is it annotated with?
A: Database cross-references. InterPro integrates a dozen domain/family signature databases into unified entries with residue-range hits. GO terms attach function/process/location labels with evidence codes. CATH codes position the fold in a four-level structural taxonomy. Organism is the NCBI-taxonomy species name.

Q: How confident is the AlphaFold model at each residue?
A: pLDDT is the predicted lDDT-Cα score: AlphaFold's confidence that the local environment of each residue (all inter-atomic distances within 15 Å) is correctly placed. It is a per-residue number between 0 and 100, with higher meaning more reliable.

Q: How mobile is each atom in the crystal?
A: B-factor (Debye–Waller factor) reflects atomic displacement in the crystal lattice. It is an experimental observable (units Å²), not a prediction; low values mean the atom is pinned down, high values mean it moves or is heterogeneous across the crystal.

Q: Which residues are buried vs exposed?
A: SASA measures how much of the protein is reachable by solvent. It is computed by rolling a water-sized probe over the atomic surface and summing the exposed area (Å²). Per-residue SASA distinguishes core (buried, low SASA) from surface (exposed, high SASA) residues; total SASA is a whole-molecule size measure.

Q: What do the diagnostic plots show?
A: Plot images: a contact map (which residues are close in 3D, as an N×N binary image), a Ramachandran scatter (backbone torsion angles, revealing secondary-structure composition at a glance), and — for AlphaFold structures — a PAE heatmap (pairwise prediction confidence).

Q: What known structures does this most resemble?
A: The Foldseek neighbor list gives the closest experimentally determined structures in the PDB, ranked by structural alignment. TM-score near 1 means near-identical fold; near 0.3 means only rough topology match. This is how one finds what a novel AlphaFold prediction most resembles in the solved-structure universe.

Q: Are the domains correctly placed relative to each other?
A: Predicted aligned error is AlphaFold's pairwise confidence. Unlike pLDDT (per-residue), PAE is per-residue-pair and captures whether two parts of the structure are correctly placed relative to each other. Units are ångströms of expected positional error.

Q: What do the rendered images show?
A: Structure images are PyMOL renders from six orthogonal camera directions. Cartoon representation draws helices as coils and strands as arrows; sticks shows the backbone as bonds; surface shows the solvent-excluded envelope. Rainbow coloring maps sequence position to hue (blue→red, N→C); chain coloring assigns a distinct color per polypeptide.

Q: What are the backbone torsion angles?
A: φ (phi) and ψ (psi) are the two rotatable backbone dihedrals per residue: φ is the C(i-1)–N–Cα–C torsion, ψ is the N–Cα–C–N(i+1) torsion, both in degrees on (−180°, 180°]. α-helical residues cluster near (−60°, −45°); β-strand residues near (−120°, +130°). A Ramachandran plot is simply a scatter of (φ, ψ) for every residue.